Protein AF-A0A1Q7FW29-F1 (afdb_monomer_lite)

Foldseek 3Di:
DDDPFVCLVPPDVVLVVVLQVQLVVQLVVCVVVVPALLSSVCSNCVSCVVVLVVSLVVCCVPPVLLSLLVVLLVVLVVVLQQLVQLVCCCPVVVDDDQSRQGSPNVCSDLVNQLVNLVSNLVSLVVNCVVQVVQVLSVQLNVLSVVSNQQSVQQVVCCVVPVDHLDGGQAAQCHDPVNHDPHRPSRVNSVSSVSNSVSSVVSSVVVSVVSRVVVVVCCVVPVPPPDDD

Structure (mmCIF, N/CA/C/O backbone):
data_AF-A0A1Q7FW29-F1
#
_entry.id   AF-A0A1Q7FW29-F1
#
loop_
_atom_site.group_PDB
_atom_site.id
_atom_site.type_symbol
_atom_site.label_atom_id
_atom_site.label_alt_id
_atom_site.label_comp_id
_atom_site.label_asym_id
_atom_site.label_entity_id
_atom_site.label_seq_id
_atom_site.pdbx_PDB_ins_code
_atom_site.Cartn_x
_atom_site.Cartn_y
_atom_site.Cartn_z
_atom_site.occupancy
_atom_site.B_iso_or_equiv
_atom_site.auth_seq_id
_atom_site.auth_comp_id
_atom_site.auth_asym_id
_atom_site.auth_atom_id
_atom_site.pdbx_PDB_model_num
ATOM 1 N N . MET A 1 1 ? 15.154 -13.132 -33.411 1.00 36.19 1 MET A N 1
ATOM 2 C CA . MET A 1 1 ? 15.955 -12.220 -32.566 1.00 36.19 1 MET A CA 1
ATOM 3 C C . MET A 1 1 ? 15.036 -11.681 -31.485 1.00 36.19 1 MET A C 1
ATOM 5 O O . MET A 1 1 ? 14.034 -11.063 -31.810 1.00 36.19 1 MET A O 1
ATOM 9 N N . SER A 1 2 ? 15.289 -12.056 -30.231 1.00 36.84 2 SER A N 1
ATOM 10 C CA . SER A 1 2 ? 14.433 -11.749 -29.079 1.00 36.84 2 SER A CA 1
ATOM 11 C C . SER A 1 2 ? 14.663 -10.304 -28.642 1.00 36.84 2 SER A C 1
ATOM 13 O O . SER A 1 2 ? 15.733 -9.994 -28.126 1.00 36.84 2 SER A O 1
ATOM 15 N N . SER A 1 3 ? 13.666 -9.441 -28.825 1.00 40.78 3 SER A N 1
ATOM 16 C CA . SER A 1 3 ? 13.634 -8.086 -28.273 1.00 40.78 3 SER A CA 1
ATOM 17 C C . SER A 1 3 ? 13.783 -8.142 -26.751 1.00 40.78 3 SER A C 1
ATOM 19 O O . SER A 1 3 ? 12.922 -8.705 -26.068 1.00 40.78 3 SER A O 1
ATOM 21 N N . ARG A 1 4 ? 14.847 -7.568 -26.194 1.00 43.41 4 ARG A N 1
ATOM 22 C CA . ARG A 1 4 ? 14.850 -7.210 -24.775 1.00 43.41 4 ARG A CA 1
ATOM 23 C C . ARG A 1 4 ? 14.360 -5.776 -24.694 1.00 43.41 4 ARG A C 1
ATOM 25 O O . ARG A 1 4 ? 15.134 -4.846 -24.840 1.00 43.41 4 ARG A O 1
ATOM 32 N N . LEU A 1 5 ? 13.046 -5.670 -24.507 1.00 46.44 5 LEU A N 1
ATOM 33 C CA . LEU A 1 5 ? 12.296 -4.476 -24.108 1.00 46.44 5 LEU A CA 1
ATOM 34 C C . LEU A 1 5 ? 12.921 -3.920 -22.801 1.00 46.44 5 LEU A C 1
ATOM 36 O O . LEU A 1 5 ? 13.948 -4.424 -22.338 1.00 46.44 5 LEU A O 1
ATOM 40 N N . VAL A 1 6 ? 12.246 -3.028 -22.078 1.00 46.66 6 VAL A N 1
ATOM 41 C CA . VAL A 1 6 ? 12.316 -3.095 -20.609 1.00 46.66 6 VAL A CA 1
ATOM 42 C C . VAL A 1 6 ? 11.791 -4.484 -20.247 1.00 46.66 6 VAL A C 1
ATOM 44 O O . VAL A 1 6 ? 10.606 -4.701 -20.014 1.00 46.66 6 VAL A O 1
ATOM 47 N N . ALA A 1 7 ? 12.660 -5.480 -20.359 1.00 44.34 7 ALA A N 1
ATOM 48 C CA . ALA A 1 7 ? 12.353 -6.862 -20.148 1.00 44.34 7 ALA A CA 1
ATOM 49 C C . ALA A 1 7 ? 12.411 -6.987 -18.647 1.00 44.34 7 ALA A C 1
ATOM 51 O O . ALA A 1 7 ? 13.381 -7.526 -18.126 1.00 44.34 7 ALA A O 1
ATOM 52 N N . ILE A 1 8 ? 11.377 -6.481 -17.954 1.00 48.72 8 ILE A N 1
ATOM 53 C CA . ILE A 1 8 ? 10.946 -7.139 -16.725 1.00 48.72 8 ILE A CA 1
ATOM 54 C C . ILE A 1 8 ? 11.005 -8.600 -17.113 1.00 48.72 8 ILE A C 1
ATOM 56 O O . ILE A 1 8 ? 10.340 -9.007 -18.072 1.00 48.72 8 ILE A O 1
ATOM 60 N N . ARG A 1 9 ? 11.967 -9.318 -16.538 1.00 54.19 9 ARG A N 1
ATOM 61 C CA . ARG A 1 9 ? 12.207 -10.702 -16.891 1.00 54.19 9 ARG A CA 1
ATOM 62 C C . ARG A 1 9 ? 11.006 -11.420 -16.314 1.00 54.19 9 ARG A C 1
ATOM 64 O O . ARG A 1 9 ? 11.092 -11.913 -15.197 1.00 54.19 9 ARG A O 1
ATOM 71 N N . SER A 1 10 ? 9.885 -11.372 -17.034 1.00 60.62 10 SER A N 1
ATOM 72 C CA . SER A 1 10 ? 8.655 -11.985 -16.598 1.00 60.62 10 SER A CA 1
ATOM 73 C C . SER A 1 10 ? 9.035 -13.423 -16.364 1.00 60.62 10 SER A C 1
ATOM 75 O O . SER A 1 10 ? 9.674 -14.068 -17.212 1.00 60.62 10 SER A O 1
ATOM 77 N N . ALA A 1 11 ? 8.775 -13.891 -15.148 1.00 71.94 11 ALA A N 1
ATOM 78 C CA . ALA A 1 11 ? 8.954 -15.297 -14.889 1.00 71.94 11 ALA A CA 1
ATOM 79 C C . ALA A 1 11 ? 8.261 -16.069 -16.004 1.00 71.94 11 ALA A C 1
ATOM 81 O O . ALA A 1 11 ? 7.162 -15.708 -16.437 1.00 71.94 11 ALA A O 1
ATOM 82 N N . ALA A 1 12 ? 8.961 -17.085 -16.513 1.00 83.75 12 ALA A N 1
ATOM 83 C CA . ALA A 1 12 ? 8.439 -17.890 -17.599 1.00 83.75 12 ALA A CA 1
ATOM 84 C C . ALA A 1 12 ? 7.003 -18.310 -17.228 1.00 83.75 12 ALA A C 1
ATOM 86 O O . ALA A 1 12 ? 6.781 -18.653 -16.062 1.00 83.75 12 ALA A O 1
ATOM 87 N N . PRO A 1 13 ? 6.022 -18.267 -18.145 1.00 85.38 13 PRO A N 1
ATOM 88 C CA . PRO A 1 13 ? 4.621 -18.519 -17.798 1.00 85.38 13 PRO A CA 1
ATOM 89 C C . PRO A 1 13 ? 4.409 -19.828 -17.025 1.00 85.38 13 PRO A C 1
ATOM 91 O O . PRO A 1 13 ? 3.538 -19.918 -16.167 1.00 85.38 13 PRO A O 1
ATOM 94 N N . GLN A 1 14 ? 5.262 -20.823 -17.277 1.00 90.00 14 GLN A N 1
ATOM 95 C CA . GLN A 1 14 ? 5.310 -22.085 -16.546 1.00 90.00 14 GLN A CA 1
ATOM 96 C C . GLN A 1 14 ? 5.675 -21.897 -15.066 1.00 90.00 14 GLN A C 1
ATOM 98 O O . GLN A 1 14 ? 5.056 -22.519 -14.214 1.00 90.00 14 GLN A O 1
ATOM 103 N N . VAL A 1 15 ? 6.646 -21.036 -14.747 1.00 90.75 15 VAL A N 1
ATOM 104 C CA . VAL A 1 15 ? 7.022 -20.696 -13.364 1.00 90.75 15 VAL A CA 1
ATOM 105 C C . VAL A 1 15 ? 5.853 -20.020 -12.658 1.00 90.75 15 VAL A C 1
ATOM 107 O O . VAL A 1 15 ? 5.494 -20.442 -11.566 1.00 90.75 15 VAL A O 1
ATOM 110 N N . VAL A 1 16 ? 5.205 -19.041 -13.298 1.00 90.56 16 VAL A N 1
ATOM 111 C CA . VAL A 1 16 ? 4.010 -18.383 -12.737 1.00 90.56 16 VAL A CA 1
ATOM 112 C C . VAL A 1 16 ? 2.890 -19.400 -12.503 1.00 90.56 16 VAL A C 1
ATOM 114 O O . VAL A 1 16 ? 2.291 -19.419 -11.430 1.00 90.56 16 VAL A O 1
ATOM 117 N N . GLY A 1 17 ? 2.647 -20.287 -13.473 1.00 93.56 17 GLY A N 1
ATOM 118 C CA . GLY A 1 17 ? 1.662 -21.361 -13.355 1.00 93.56 17 GLY A CA 1
ATOM 119 C C . GLY A 1 17 ? 1.962 -22.317 -12.196 1.00 93.56 17 GLY A C 1
ATOM 120 O O . GLY A 1 17 ? 1.077 -22.598 -11.393 1.00 93.56 17 GLY A O 1
ATOM 121 N N . VAL A 1 18 ? 3.211 -22.767 -12.051 1.00 95.81 18 VAL A N 1
ATOM 122 C CA . VAL A 1 18 ? 3.643 -23.627 -10.934 1.00 95.81 18 VAL A CA 1
ATOM 123 C C . VAL A 1 18 ? 3.518 -22.904 -9.592 1.00 95.81 18 VAL A C 1
ATOM 125 O O . VAL A 1 18 ? 3.030 -23.500 -8.631 1.00 95.81 18 VAL A O 1
ATOM 128 N N . THR A 1 19 ? 3.898 -21.628 -9.510 1.00 95.81 19 THR A N 1
ATOM 129 C CA . THR A 1 19 ? 3.731 -20.816 -8.296 1.00 95.81 19 THR A CA 1
ATOM 130 C C . THR A 1 19 ? 2.259 -20.690 -7.910 1.00 95.81 19 THR A C 1
ATOM 132 O O . THR A 1 19 ? 1.919 -20.904 -6.747 1.00 95.81 19 THR A O 1
ATOM 135 N N . ALA A 1 20 ? 1.375 -20.419 -8.873 1.00 96.44 20 ALA A N 1
ATOM 136 C CA . ALA A 1 20 ? -0.062 -20.321 -8.636 1.00 96.44 20 ALA A CA 1
ATOM 137 C C . ALA A 1 20 ? -0.667 -21.659 -8.178 1.00 96.44 20 ALA A C 1
ATOM 139 O O . ALA A 1 20 ? -1.429 -21.687 -7.212 1.00 96.44 20 ALA A O 1
ATOM 140 N N . LEU A 1 21 ? -0.284 -22.777 -8.808 1.00 98.00 21 LEU A N 1
ATOM 141 C CA . LEU A 1 21 ? -0.707 -24.117 -8.382 1.00 98.00 21 LEU A CA 1
ATOM 142 C C . LEU A 1 21 ? -0.211 -24.443 -6.970 1.00 98.00 21 LEU A C 1
ATOM 144 O O . LEU A 1 21 ? -0.970 -24.973 -6.164 1.00 98.00 21 LEU A O 1
ATOM 148 N N . THR A 1 22 ? 1.037 -24.093 -6.656 1.00 98.06 22 THR A N 1
ATOM 149 C CA . THR A 1 22 ? 1.621 -24.305 -5.324 1.00 98.06 22 THR A CA 1
ATOM 150 C C . THR A 1 22 ? 0.895 -23.465 -4.275 1.00 98.06 22 THR A C 1
ATOM 152 O O . THR A 1 22 ? 0.515 -23.995 -3.239 1.00 98.06 22 THR A O 1
ATOM 155 N N . SER A 1 23 ? 0.625 -22.190 -4.564 1.00 97.88 23 SER A N 1
ATOM 156 C CA . SER A 1 23 ? -0.177 -21.292 -3.719 1.00 97.88 23 SER A CA 1
ATOM 157 C C . SER A 1 23 ? -1.580 -21.851 -3.458 1.00 97.88 23 SER A C 1
ATOM 159 O O . SER A 1 23 ? -1.993 -21.958 -2.303 1.00 97.88 23 SER A O 1
ATOM 161 N N . GLY A 1 24 ? -2.277 -22.313 -4.503 1.00 98.19 24 GLY A N 1
ATOM 162 C CA . GLY A 1 24 ? -3.592 -22.944 -4.371 1.00 98.19 24 GLY A CA 1
ATOM 163 C C . GLY A 1 24 ? -3.561 -24.239 -3.555 1.00 98.19 24 GLY A C 1
ATOM 164 O O . GLY A 1 24 ? -4.411 -24.440 -2.689 1.00 98.19 24 GLY A O 1
ATOM 165 N N . ALA A 1 25 ? -2.562 -25.098 -3.777 1.00 98.31 25 ALA A N 1
ATOM 166 C CA . ALA A 1 25 ? -2.390 -26.337 -3.022 1.00 98.31 25 ALA A CA 1
ATOM 167 C C . ALA A 1 25 ? -2.068 -26.070 -1.543 1.00 98.31 25 ALA A C 1
ATOM 169 O O . ALA A 1 25 ? -2.676 -26.681 -0.665 1.00 98.31 25 ALA A O 1
ATOM 170 N N . SER A 1 26 ? -1.163 -25.130 -1.251 1.00 98.31 26 SER A N 1
ATOM 171 C CA . SER A 1 26 ? -0.836 -24.715 0.117 1.00 98.31 26 SER A CA 1
ATOM 172 C C . SER A 1 26 ? -2.056 -24.148 0.840 1.00 98.31 26 SER A C 1
ATOM 174 O O . SER A 1 26 ? -2.312 -24.521 1.984 1.00 98.31 26 SER A O 1
ATOM 176 N N . LEU A 1 27 ? -2.845 -23.306 0.166 1.00 98.00 27 LEU A N 1
ATOM 177 C CA . LEU A 1 27 ? -4.086 -22.773 0.718 1.00 98.00 27 LEU A CA 1
ATOM 178 C C . LEU A 1 27 ? -5.113 -23.884 0.987 1.00 98.00 27 LEU A C 1
ATOM 180 O O . LEU A 1 27 ? -5.700 -23.917 2.067 1.00 98.00 27 LEU A O 1
ATOM 184 N N . ALA A 1 28 ? -5.299 -24.822 0.054 1.00 98.12 28 ALA A N 1
ATOM 185 C CA . ALA A 1 28 ? -6.212 -25.951 0.232 1.00 98.12 28 ALA A CA 1
ATOM 186 C C . ALA A 1 28 ? -5.822 -26.820 1.438 1.00 98.12 28 ALA A C 1
ATOM 188 O O . ALA A 1 28 ? -6.680 -27.160 2.253 1.00 98.12 28 ALA A O 1
ATOM 189 N N . VAL A 1 29 ? -4.530 -27.124 1.599 1.00 98.38 29 VAL A N 1
ATOM 190 C CA . VAL A 1 29 ? -4.020 -27.858 2.769 1.00 98.38 29 VAL A CA 1
ATOM 191 C C . VAL A 1 29 ? -4.293 -27.086 4.060 1.00 98.38 29 VAL A C 1
ATOM 193 O O . VAL A 1 29 ? -4.805 -27.673 5.011 1.00 98.38 29 VAL A O 1
ATOM 196 N N . ALA A 1 30 ? -4.014 -25.781 4.092 1.00 98.19 30 ALA A N 1
ATOM 197 C CA . ALA A 1 30 ? -4.241 -24.953 5.275 1.00 98.19 30 ALA A CA 1
ATOM 198 C C . ALA A 1 30 ? -5.733 -24.888 5.667 1.00 98.19 30 ALA A C 1
ATOM 200 O O . ALA A 1 30 ? -6.060 -24.949 6.852 1.00 98.19 30 ALA A O 1
ATOM 201 N N . ILE A 1 31 ? -6.644 -24.845 4.685 1.00 98.06 31 ILE A N 1
ATOM 202 C CA . ILE A 1 31 ? -8.098 -24.915 4.913 1.00 98.06 31 ILE A CA 1
ATOM 203 C C . ILE A 1 31 ? -8.498 -26.280 5.488 1.00 98.06 31 ILE A C 1
ATOM 205 O O . ILE A 1 31 ? -9.197 -26.328 6.499 1.00 98.06 31 ILE A O 1
ATOM 209 N N . ILE A 1 32 ? -8.041 -27.382 4.879 1.00 98.31 32 ILE A N 1
ATOM 210 C CA . ILE A 1 32 ? -8.342 -28.755 5.332 1.00 98.31 32 ILE A CA 1
ATOM 211 C C . ILE A 1 32 ? -7.829 -28.987 6.758 1.00 98.31 32 ILE A C 1
ATOM 213 O O . ILE A 1 32 ? -8.462 -29.681 7.547 1.00 98.31 32 ILE A O 1
ATOM 217 N N . GLN A 1 33 ? -6.689 -28.389 7.099 1.00 98.12 33 GLN A N 1
ATOM 218 C CA . GLN A 1 33 ? -6.093 -28.469 8.430 1.00 98.12 33 GLN A CA 1
ATOM 219 C C . GLN A 1 33 ? -6.629 -27.418 9.412 1.00 98.12 33 GLN A C 1
ATOM 221 O O . GLN A 1 33 ? -6.116 -27.325 10.526 1.00 98.12 33 GLN A O 1
ATOM 226 N N . HIS A 1 34 ? -7.638 -26.632 9.026 1.00 97.31 34 HIS A N 1
ATOM 227 C CA . HIS A 1 34 ? -8.262 -25.611 9.871 1.00 97.31 34 HIS A CA 1
ATOM 228 C C . HIS A 1 34 ? -7.268 -24.597 10.457 1.00 97.31 34 HIS A C 1
ATOM 230 O O . HIS A 1 34 ? -7.356 -24.217 11.627 1.00 97.31 34 HIS A O 1
ATOM 236 N N . TRP A 1 35 ? -6.307 -24.150 9.649 1.00 97.06 35 TRP A N 1
ATOM 237 C CA . TRP A 1 35 ? -5.389 -23.093 10.061 1.00 97.06 35 TRP A CA 1
ATOM 238 C C . TRP A 1 35 ? -6.149 -21.785 10.351 1.00 97.06 35 TRP A C 1
ATOM 240 O O . TRP A 1 35 ? -7.184 -21.513 9.735 1.00 97.06 35 TRP A O 1
ATOM 250 N N . PRO A 1 36 ? -5.638 -20.939 11.264 1.00 94.06 36 PRO A N 1
ATOM 251 C CA . PRO A 1 36 ? -6.203 -19.612 11.497 1.00 94.06 36 PRO A CA 1
ATOM 252 C C . PRO A 1 36 ? -6.082 -18.724 10.248 1.00 94.06 36 PRO A C 1
ATOM 254 O O . PRO A 1 36 ? -5.237 -18.965 9.385 1.00 94.06 36 PRO A O 1
ATOM 257 N N . LEU A 1 37 ? -6.878 -17.649 10.180 1.00 93.06 37 LEU A N 1
ATOM 258 C CA . LEU A 1 37 ? -6.959 -16.766 9.005 1.00 93.06 37 LEU A CA 1
ATOM 259 C C . LEU A 1 37 ? -5.591 -16.237 8.534 1.00 93.06 37 LEU A C 1
ATOM 261 O O . LEU A 1 37 ? -5.293 -16.292 7.343 1.00 93.06 37 LEU A O 1
ATOM 265 N N . TRP A 1 38 ? -4.729 -15.804 9.457 1.00 93.94 38 TRP A N 1
ATOM 266 C CA . TRP A 1 38 ? -3.376 -15.342 9.122 1.00 93.94 38 TRP A CA 1
ATOM 267 C C . TRP A 1 38 ? -2.518 -16.453 8.497 1.00 93.94 38 TRP A C 1
ATOM 269 O O . TRP A 1 38 ? -1.686 -16.190 7.631 1.00 93.94 38 TRP A O 1
ATOM 279 N N . GLY A 1 39 ? -2.746 -17.708 8.897 1.00 95.94 39 GLY A N 1
ATOM 280 C CA . GLY A 1 39 ? -2.086 -18.883 8.337 1.00 95.94 39 GLY A CA 1
ATOM 281 C C . GLY A 1 39 ? -2.541 -19.170 6.907 1.00 95.94 39 GLY A C 1
ATOM 282 O O . GLY A 1 39 ? -1.713 -19.529 6.072 1.00 95.94 39 GLY A O 1
ATOM 283 N N . LEU A 1 40 ? -3.822 -18.941 6.597 1.00 96.25 40 LEU A N 1
ATOM 284 C CA . LEU A 1 40 ? -4.337 -19.010 5.224 1.00 96.25 40 LEU A CA 1
ATOM 285 C C . LEU A 1 40 ? -3.688 -17.940 4.339 1.00 96.25 40 LEU A C 1
ATOM 287 O O . LEU A 1 40 ? -3.217 -18.250 3.245 1.00 96.25 40 LEU A O 1
ATOM 291 N N . GLY A 1 41 ? -3.602 -16.701 4.837 1.00 95.12 41 GLY A N 1
ATOM 292 C CA . GLY A 1 41 ? -2.901 -15.612 4.155 1.00 95.12 41 GLY A CA 1
ATOM 293 C C . GLY A 1 41 ? -1.435 -15.947 3.882 1.00 95.12 41 GLY A C 1
ATOM 294 O O . GLY A 1 41 ? -0.960 -15.807 2.755 1.00 95.12 41 GLY A O 1
ATOM 295 N N . PHE A 1 42 ? -0.726 -16.462 4.890 1.00 95.69 42 PHE A N 1
ATOM 296 C CA . PHE A 1 42 ? 0.662 -16.893 4.740 1.00 95.69 42 PHE A CA 1
ATOM 297 C C . PHE A 1 42 ? 0.810 -18.018 3.705 1.00 95.69 42 PHE A C 1
ATOM 299 O O . PHE A 1 42 ? 1.657 -17.920 2.818 1.00 95.69 42 PHE A O 1
ATOM 306 N N . ALA A 1 43 ? -0.026 -19.058 3.773 1.00 97.38 43 ALA A N 1
ATOM 307 C CA . ALA A 1 43 ? 0.002 -20.177 2.831 1.00 97.38 43 ALA A CA 1
ATOM 308 C C . ALA A 1 43 ? -0.245 -19.726 1.381 1.00 97.38 43 ALA A C 1
ATOM 310 O O . ALA A 1 43 ? 0.395 -20.239 0.462 1.00 97.38 43 ALA A O 1
ATOM 311 N N . ALA A 1 44 ? -1.124 -18.741 1.180 1.00 96.81 44 ALA A N 1
ATOM 312 C CA . ALA A 1 44 ? -1.389 -18.169 -0.133 1.00 96.81 44 ALA A CA 1
ATOM 313 C C . ALA A 1 44 ? -0.199 -17.350 -0.665 1.00 96.81 44 ALA A C 1
ATOM 315 O O . ALA A 1 44 ? 0.157 -17.486 -1.836 1.00 96.81 44 ALA A O 1
ATOM 316 N N . VAL A 1 45 ? 0.436 -16.525 0.174 1.00 96.31 45 VAL A N 1
ATOM 317 C CA . VAL A 1 45 ? 1.485 -15.578 -0.251 1.00 96.31 45 VAL A CA 1
ATOM 318 C C . VAL A 1 45 ? 2.870 -16.220 -0.344 1.00 96.31 45 VAL A C 1
ATOM 320 O O . VAL A 1 45 ? 3.644 -15.857 -1.229 1.00 96.31 45 VAL A O 1
ATOM 323 N N . MET A 1 46 ? 3.201 -17.182 0.524 1.00 97.12 46 MET A N 1
ATOM 324 C CA . MET A 1 46 ? 4.568 -17.708 0.656 1.00 97.12 46 MET A CA 1
ATOM 325 C C . MET A 1 46 ? 5.179 -18.179 -0.679 1.00 97.12 46 MET A C 1
ATOM 327 O O . MET A 1 46 ? 6.300 -17.757 -0.980 1.00 97.12 46 MET A O 1
ATOM 331 N N . PRO A 1 47 ? 4.470 -18.933 -1.547 1.00 97.25 47 PRO A N 1
ATOM 332 C CA . PRO A 1 47 ? 5.033 -19.375 -2.827 1.00 97.25 47 PRO A CA 1
ATOM 333 C C . PRO A 1 47 ? 5.404 -18.239 -3.794 1.00 97.25 47 PRO A C 1
ATOM 335 O O . PRO A 1 47 ? 6.232 -18.439 -4.684 1.00 97.25 47 PRO A O 1
ATOM 338 N N . TRP A 1 48 ? 4.833 -17.044 -3.624 1.00 96.38 48 TRP A N 1
ATOM 339 C CA . TRP A 1 48 ? 5.128 -15.869 -4.449 1.00 96.38 48 TRP A CA 1
ATOM 340 C C . TRP A 1 48 ? 6.393 -15.124 -4.007 1.00 96.38 48 TRP A C 1
ATOM 342 O O . TRP A 1 48 ? 6.991 -14.415 -4.817 1.00 96.38 48 TRP A O 1
ATOM 352 N N . ILE A 1 49 ? 6.843 -15.303 -2.758 1.00 95.94 49 ILE A N 1
ATOM 353 C CA . ILE A 1 49 ? 7.993 -14.574 -2.198 1.00 95.94 49 ILE A CA 1
ATOM 354 C C . ILE A 1 49 ? 9.278 -14.801 -3.014 1.00 95.94 49 ILE A C 1
ATOM 356 O O . ILE A 1 49 ? 9.912 -13.808 -3.376 1.00 95.94 49 ILE A O 1
ATOM 360 N N . PRO A 1 50 ? 9.683 -16.040 -3.369 1.00 94.38 50 PRO A N 1
ATOM 361 C CA . PRO A 1 50 ? 10.908 -16.250 -4.142 1.00 94.38 50 PRO A CA 1
ATOM 362 C C . PRO A 1 50 ? 10.871 -15.569 -5.511 1.00 94.38 50 PRO A C 1
ATOM 364 O O . PRO A 1 50 ? 11.879 -15.019 -5.954 1.00 94.38 50 PRO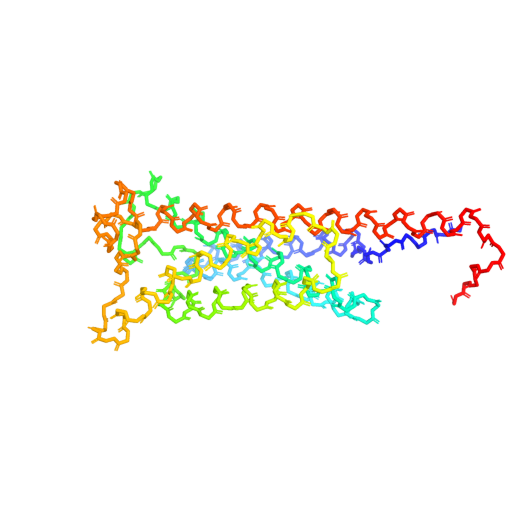 A O 1
ATOM 367 N N . LEU A 1 51 ? 9.704 -15.576 -6.163 1.00 92.19 51 LEU A N 1
ATOM 368 C CA . LEU A 1 51 ? 9.503 -14.923 -7.450 1.00 92.19 51 LEU A CA 1
ATOM 369 C C . LEU A 1 51 ? 9.644 -13.400 -7.318 1.00 92.19 51 LEU A C 1
ATOM 371 O O . LEU A 1 51 ? 10.440 -12.794 -8.034 1.00 92.19 51 LEU A O 1
ATOM 375 N N . PHE A 1 52 ? 8.943 -12.804 -6.354 1.00 93.31 52 PHE A N 1
ATOM 376 C CA . PHE A 1 52 ? 9.026 -11.372 -6.071 1.00 93.31 52 PHE A CA 1
ATOM 377 C C . PHE A 1 52 ? 10.457 -10.923 -5.732 1.00 93.31 52 PHE A C 1
ATOM 379 O O . PHE A 1 52 ? 10.929 -9.903 -6.241 1.00 93.31 52 PHE A O 1
ATOM 386 N N . VAL A 1 53 ? 11.183 -11.699 -4.919 1.00 94.69 53 VAL A N 1
ATOM 387 C CA . VAL A 1 53 ? 12.583 -11.417 -4.562 1.00 94.69 53 VAL A CA 1
ATOM 388 C C . VAL A 1 53 ? 13.493 -11.516 -5.783 1.00 94.69 53 VAL A C 1
ATOM 390 O O . VAL A 1 53 ? 14.327 -10.634 -5.988 1.00 94.69 53 VAL A O 1
ATOM 393 N N . ALA A 1 54 ? 13.344 -12.556 -6.607 1.00 92.06 54 ALA A N 1
ATOM 394 C CA . ALA A 1 54 ? 14.159 -12.732 -7.805 1.00 92.06 54 ALA A CA 1
ATOM 395 C C . ALA A 1 54 ? 13.945 -11.595 -8.818 1.00 92.06 54 ALA A C 1
ATOM 397 O O . ALA A 1 54 ? 14.925 -11.051 -9.338 1.00 92.06 54 ALA A O 1
ATOM 398 N N . GLU A 1 55 ? 12.692 -11.197 -9.058 1.00 90.69 55 GLU A N 1
ATOM 399 C CA . GLU A 1 55 ? 12.375 -10.051 -9.918 1.00 90.69 55 GLU A CA 1
ATOM 400 C C . GLU A 1 55 ? 12.929 -8.748 -9.346 1.00 90.69 55 GLU A C 1
ATOM 402 O O . GLU A 1 55 ? 13.621 -8.014 -10.052 1.00 90.69 55 GLU A O 1
ATOM 407 N N . THR A 1 56 ? 12.709 -8.490 -8.056 1.00 92.19 56 THR A N 1
ATOM 408 C CA . THR A 1 56 ? 13.212 -7.284 -7.388 1.00 92.19 56 THR A C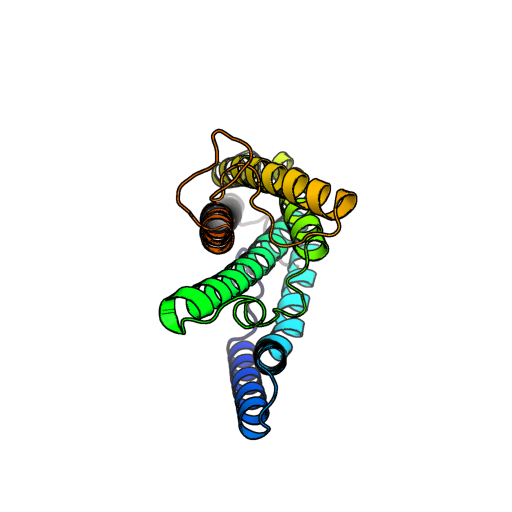A 1
ATOM 409 C C . THR A 1 56 ? 14.736 -7.214 -7.437 1.00 92.19 56 THR A C 1
ATOM 411 O O . THR A 1 56 ? 15.293 -6.164 -7.747 1.00 92.19 56 THR A O 1
ATOM 414 N N . ALA A 1 57 ? 15.436 -8.322 -7.183 1.00 94.19 57 ALA A N 1
ATOM 415 C CA . ALA A 1 57 ? 16.895 -8.379 -7.233 1.00 94.19 57 ALA A CA 1
ATOM 416 C C . ALA A 1 57 ? 17.423 -8.117 -8.649 1.00 94.19 57 ALA A C 1
ATOM 418 O O . ALA A 1 57 ? 18.417 -7.406 -8.826 1.00 94.19 57 ALA A O 1
ATOM 419 N N . TRP A 1 58 ? 16.750 -8.659 -9.666 1.00 90.00 58 TRP A N 1
ATOM 420 C CA . TRP A 1 58 ? 17.076 -8.371 -11.057 1.00 90.00 58 TRP A CA 1
ATOM 421 C C . TRP A 1 58 ? 16.828 -6.893 -11.390 1.00 90.00 58 TRP A C 1
ATOM 423 O O . TRP A 1 58 ? 17.738 -6.233 -11.901 1.00 90.00 58 TRP A O 1
ATOM 433 N N . MET A 1 59 ? 15.662 -6.344 -11.035 1.00 89.88 59 MET A N 1
ATOM 434 C CA . MET A 1 59 ? 15.338 -4.928 -11.237 1.00 89.88 59 MET A CA 1
ATOM 435 C C . MET A 1 59 ? 16.316 -4.026 -10.494 1.00 89.88 59 MET A C 1
ATOM 437 O O . MET A 1 59 ? 16.720 -3.007 -11.030 1.00 89.88 59 MET A O 1
ATOM 441 N N . TYR A 1 60 ? 16.749 -4.388 -9.289 1.00 92.88 60 TYR A N 1
ATOM 442 C CA . TYR A 1 60 ? 17.690 -3.591 -8.509 1.00 92.88 60 TYR A CA 1
ATOM 443 C C . TYR A 1 60 ? 19.047 -3.469 -9.208 1.00 92.88 60 TYR A C 1
ATOM 445 O O . TYR A 1 60 ? 19.622 -2.380 -9.259 1.00 92.88 60 TYR A O 1
ATOM 453 N N . ARG A 1 61 ? 19.537 -4.572 -9.791 1.00 91.88 61 ARG A N 1
ATOM 454 C CA . ARG A 1 61 ? 20.826 -4.613 -10.500 1.00 91.88 61 ARG A CA 1
ATOM 455 C C . ARG A 1 61 ? 20.853 -3.763 -11.772 1.00 91.88 61 ARG A C 1
ATOM 457 O O . ARG A 1 61 ? 21.926 -3.304 -12.140 1.00 91.88 61 ARG A O 1
ATOM 464 N N . HIS A 1 62 ? 19.708 -3.551 -12.420 1.00 86.06 62 HIS A N 1
ATOM 465 C CA . HIS A 1 62 ? 19.633 -2.854 -13.713 1.00 86.06 62 HIS A CA 1
ATOM 466 C C . HIS A 1 62 ? 18.943 -1.480 -13.619 1.00 86.06 62 HIS A C 1
ATOM 468 O O . HIS A 1 62 ? 19.318 -0.539 -14.308 1.00 86.06 62 HIS A O 1
ATOM 474 N N . TYR A 1 63 ? 17.967 -1.341 -12.723 1.00 90.06 63 TYR A N 1
ATOM 475 C CA . TYR A 1 63 ? 17.054 -0.204 -12.587 1.00 90.06 63 TYR A CA 1
ATOM 476 C C . TYR A 1 63 ? 16.751 0.100 -11.107 1.00 90.06 63 TYR A C 1
ATOM 478 O O . TYR A 1 63 ? 15.595 0.134 -10.687 1.00 90.06 63 TYR A O 1
ATOM 486 N N . ARG A 1 64 ? 17.788 0.341 -10.293 1.00 92.75 64 ARG A N 1
ATOM 487 C CA . ARG A 1 64 ? 17.707 0.505 -8.823 1.00 92.75 64 ARG A CA 1
ATOM 488 C C . ARG A 1 64 ? 16.479 1.265 -8.294 1.00 92.75 64 ARG A C 1
ATOM 490 O O . ARG A 1 64 ? 15.793 0.776 -7.404 1.00 92.75 64 ARG A O 1
ATOM 497 N N . TYR A 1 65 ? 16.198 2.457 -8.821 1.00 95.25 65 TYR A N 1
ATOM 498 C CA . TYR A 1 65 ? 15.069 3.279 -8.356 1.00 95.25 65 TYR A CA 1
ATOM 499 C C . TYR A 1 65 ? 13.710 2.750 -8.823 1.00 95.25 65 TYR A C 1
ATOM 501 O O . TYR A 1 65 ? 12.722 2.894 -8.115 1.00 95.25 65 TYR A O 1
ATOM 509 N N . LEU A 1 66 ? 13.655 2.101 -9.984 1.00 94.19 66 LEU A N 1
ATOM 510 C CA . LEU A 1 66 ? 12.446 1.428 -10.444 1.00 94.19 66 LEU A CA 1
ATOM 511 C C . LEU A 1 66 ? 12.155 0.187 -9.590 1.00 94.19 66 LEU A C 1
ATOM 513 O O . LEU A 1 66 ? 10.997 -0.097 -9.321 1.00 94.19 66 LEU A O 1
ATOM 517 N N . ALA A 1 67 ? 13.192 -0.508 -9.108 1.00 95.25 67 ALA A N 1
ATOM 518 C CA . ALA A 1 67 ? 13.039 -1.595 -8.142 1.00 95.25 67 ALA A CA 1
ATOM 519 C C . ALA A 1 67 ? 12.444 -1.096 -6.818 1.00 95.25 67 ALA A C 1
ATOM 521 O O . ALA A 1 67 ? 11.518 -1.711 -6.304 1.00 95.25 67 ALA A O 1
ATOM 522 N N . LEU A 1 68 ? 12.916 0.048 -6.302 1.00 98.25 68 LEU A N 1
ATOM 523 C CA . LEU A 1 68 ? 12.315 0.686 -5.124 1.00 98.25 68 LEU A CA 1
ATOM 524 C C . LEU A 1 68 ? 10.839 1.033 -5.367 1.00 98.25 68 LEU A C 1
ATOM 526 O O . LEU A 1 68 ? 10.001 0.729 -4.524 1.00 98.25 68 LEU A O 1
ATOM 530 N N . PHE A 1 69 ? 10.513 1.619 -6.522 1.00 98.19 69 PHE A N 1
ATOM 531 C CA . PHE A 1 69 ? 9.132 1.956 -6.875 1.00 98.19 69 PHE A CA 1
ATOM 532 C C . PHE A 1 69 ? 8.253 0.696 -6.982 1.00 98.19 69 PHE A C 1
ATOM 534 O O . PHE A 1 69 ? 7.149 0.662 -6.446 1.00 98.19 69 PHE A O 1
ATOM 541 N N . TYR A 1 70 ? 8.761 -0.370 -7.599 1.00 96.94 70 TYR A N 1
ATOM 542 C CA . TYR A 1 70 ? 8.075 -1.659 -7.679 1.00 96.94 70 TYR A CA 1
ATOM 543 C C . TYR A 1 70 ? 7.798 -2.255 -6.297 1.00 96.94 70 TYR A C 1
ATOM 545 O O . TYR A 1 70 ? 6.654 -2.588 -5.997 1.00 96.94 70 TYR A O 1
ATOM 553 N N . VAL A 1 71 ? 8.814 -2.325 -5.430 1.00 98.38 71 VAL A N 1
ATOM 554 C CA . VAL A 1 71 ? 8.661 -2.829 -4.056 1.00 98.38 71 VAL A CA 1
ATOM 555 C C . VAL A 1 71 ? 7.638 -1.999 -3.291 1.00 98.38 71 VAL A C 1
ATOM 557 O O . VAL A 1 71 ? 6.746 -2.569 -2.667 1.00 98.38 71 VAL A O 1
ATOM 560 N N . LEU A 1 72 ? 7.731 -0.671 -3.368 1.00 98.62 72 LEU A N 1
ATOM 561 C CA . LEU A 1 72 ? 6.788 0.237 -2.724 1.00 98.62 72 LEU A CA 1
ATOM 562 C C . LEU A 1 72 ? 5.351 -0.016 -3.207 1.00 98.62 72 LEU A C 1
ATOM 564 O O . LEU A 1 72 ? 4.465 -0.209 -2.385 1.00 98.62 72 LEU A O 1
ATOM 568 N N . ALA A 1 73 ? 5.122 -0.089 -4.520 1.00 98.50 73 ALA A N 1
ATOM 569 C CA . ALA A 1 73 ? 3.791 -0.322 -5.080 1.00 98.50 73 ALA A CA 1
ATOM 570 C C . ALA A 1 73 ? 3.216 -1.695 -4.695 1.00 98.50 73 ALA A C 1
ATOM 572 O O . ALA A 1 73 ? 2.053 -1.780 -4.300 1.00 98.50 73 ALA A O 1
ATOM 573 N N . VAL A 1 74 ? 4.016 -2.765 -4.776 1.00 97.81 74 VAL A N 1
ATOM 574 C CA . VAL A 1 74 ? 3.577 -4.127 -4.421 1.00 97.81 74 VAL A CA 1
ATOM 575 C C . VAL A 1 74 ? 3.258 -4.225 -2.933 1.00 97.81 74 VAL A C 1
ATOM 577 O O . VAL A 1 74 ? 2.194 -4.719 -2.564 1.00 97.81 74 VAL A O 1
ATOM 580 N N . THR A 1 75 ? 4.155 -3.733 -2.076 1.00 97.56 75 THR A N 1
ATOM 581 C CA . THR A 1 75 ? 3.951 -3.772 -0.623 1.00 97.56 75 THR A CA 1
ATOM 582 C C . THR A 1 75 ? 2.748 -2.928 -0.217 1.00 97.56 75 THR A C 1
ATOM 584 O O . THR A 1 75 ? 1.877 -3.444 0.482 1.00 97.56 75 THR A O 1
ATOM 587 N N . GLN A 1 76 ? 2.629 -1.694 -0.719 1.00 98.38 76 GLN A N 1
ATOM 588 C CA . GLN A 1 76 ? 1.505 -0.806 -0.404 1.00 98.38 76 GLN A CA 1
ATOM 589 C C . GLN A 1 76 ? 0.161 -1.364 -0.893 1.00 98.38 76 GLN A C 1
ATOM 591 O O . GLN A 1 76 ? -0.835 -1.302 -0.177 1.00 98.38 76 GLN A O 1
ATOM 596 N N . THR A 1 77 ? 0.142 -2.033 -2.049 1.00 98.31 77 THR A N 1
ATOM 597 C CA . THR A 1 77 ? -1.048 -2.767 -2.514 1.00 98.31 77 THR A CA 1
ATOM 598 C C . THR A 1 77 ? -1.410 -3.922 -1.573 1.00 98.31 77 THR A C 1
ATOM 600 O O . THR A 1 77 ? -2.586 -4.141 -1.287 1.00 98.31 77 THR A O 1
ATOM 603 N N . GLY A 1 78 ? -0.417 -4.648 -1.051 1.00 96.31 78 GLY A N 1
ATOM 604 C CA . GLY A 1 78 ? -0.634 -5.674 -0.028 1.00 96.31 78 GLY A CA 1
ATOM 605 C C . GLY A 1 78 ? -1.248 -5.108 1.257 1.00 96.31 78 GLY A C 1
ATOM 606 O O . GLY A 1 78 ? -2.189 -5.692 1.793 1.00 96.31 78 GLY A O 1
ATOM 607 N N . HIS A 1 79 ? -0.776 -3.946 1.713 1.00 96.81 79 HIS A N 1
ATOM 608 C CA . HIS A 1 79 ? -1.339 -3.250 2.873 1.00 96.81 79 HIS A CA 1
ATOM 609 C C . HIS A 1 79 ? -2.778 -2.774 2.630 1.00 96.81 79 HIS A C 1
ATOM 611 O O . HIS A 1 79 ? -3.649 -2.991 3.472 1.00 96.81 79 HIS A O 1
ATOM 617 N N . LEU A 1 80 ? -3.077 -2.238 1.442 1.00 97.44 80 LEU A N 1
ATOM 618 C CA . LEU A 1 80 ? -4.453 -1.935 1.047 1.00 97.44 80 LEU A CA 1
ATOM 619 C C . LEU A 1 80 ? -5.346 -3.185 1.101 1.00 97.44 80 LEU A C 1
ATOM 621 O O . LEU A 1 80 ? -6.465 -3.101 1.602 1.00 97.44 80 LEU A O 1
ATOM 625 N N . PHE A 1 81 ? -4.876 -4.346 0.631 1.00 96.69 81 PHE A N 1
ATOM 626 C CA . PHE A 1 81 ? -5.660 -5.585 0.704 1.00 96.69 81 PHE A CA 1
ATOM 627 C C . PHE A 1 81 ? -5.938 -6.045 2.137 1.00 96.69 81 PHE A C 1
ATOM 629 O O . PHE A 1 81 ? -7.021 -6.574 2.397 1.00 96.69 81 PHE A O 1
ATOM 636 N N . GLU A 1 82 ? -5.024 -5.798 3.073 1.00 96.25 82 GLU A N 1
ATOM 637 C CA . GLU A 1 82 ? -5.278 -6.041 4.495 1.00 96.25 82 GLU A CA 1
ATOM 638 C C . GLU A 1 82 ? -6.439 -5.171 5.006 1.00 96.25 82 GLU A C 1
ATOM 640 O O . GLU A 1 82 ? -7.352 -5.673 5.670 1.00 96.25 82 GLU A O 1
ATOM 645 N N . HIS A 1 83 ? -6.489 -3.896 4.607 1.00 96.25 83 HIS A N 1
ATOM 646 C CA . HIS A 1 83 ? -7.613 -3.019 4.941 1.00 96.25 83 HIS A CA 1
ATOM 647 C C . HIS A 1 83 ? -8.900 -3.371 4.196 1.00 96.25 83 HIS A C 1
ATOM 649 O O . HIS A 1 83 ? -9.971 -3.263 4.787 1.00 96.25 83 HIS A O 1
ATOM 655 N N . VAL A 1 84 ? -8.828 -3.858 2.952 1.00 97.75 84 VAL A N 1
ATOM 656 C CA . VAL A 1 84 ? -9.993 -4.423 2.245 1.00 97.75 84 VAL A CA 1
ATOM 657 C C . VAL A 1 84 ? -10.570 -5.595 3.037 1.00 97.75 84 VAL A C 1
ATOM 659 O O . VAL A 1 84 ? -11.785 -5.668 3.237 1.00 97.75 84 VAL A O 1
ATOM 662 N N . ALA A 1 85 ? -9.717 -6.498 3.529 1.00 96.88 85 ALA A N 1
ATOM 663 C CA . ALA A 1 85 ? -10.155 -7.600 4.375 1.00 96.88 85 ALA A CA 1
ATOM 664 C C . ALA A 1 85 ? -10.790 -7.088 5.675 1.00 96.88 85 ALA A C 1
ATOM 666 O O . ALA A 1 85 ? -11.859 -7.566 6.053 1.00 96.88 85 ALA A O 1
ATOM 667 N N . GLN A 1 86 ? -10.196 -6.076 6.313 1.00 96.56 86 GLN A N 1
ATOM 668 C CA . GLN A 1 86 ? -10.748 -5.452 7.515 1.00 96.56 86 GLN A CA 1
ATOM 669 C C . GLN A 1 86 ? -12.136 -4.836 7.276 1.00 96.56 86 GLN A C 1
ATOM 671 O O . GLN A 1 86 ? -13.077 -5.154 8.002 1.00 96.56 86 GLN A O 1
ATOM 676 N N . VAL A 1 87 ? -12.315 -4.000 6.250 1.00 97.06 87 VAL A N 1
ATOM 677 C CA . VAL A 1 87 ? -13.630 -3.387 5.975 1.00 97.06 87 VAL A CA 1
ATOM 678 C C . VAL A 1 87 ? -14.659 -4.425 5.523 1.00 97.06 87 VAL A C 1
ATOM 680 O O . VAL A 1 87 ? -15.836 -4.302 5.853 1.00 97.06 87 VAL A O 1
ATOM 683 N N . THR A 1 88 ? -14.231 -5.500 4.855 1.00 97.81 88 THR A N 1
ATOM 684 C CA . THR A 1 88 ? -15.106 -6.639 4.530 1.00 97.81 88 THR A CA 1
ATOM 685 C C . THR A 1 88 ? -15.573 -7.350 5.803 1.00 97.81 88 THR A C 1
ATOM 687 O O . THR A 1 88 ? -16.762 -7.625 5.958 1.00 97.81 88 THR A O 1
ATOM 690 N N . GLN A 1 89 ? -14.669 -7.597 6.756 1.00 97.31 89 GLN A N 1
ATOM 691 C CA . GLN A 1 89 ? -15.016 -8.159 8.065 1.00 97.31 89 GLN A CA 1
ATOM 692 C C . GLN A 1 89 ? -16.052 -7.299 8.799 1.00 97.31 89 GLN A C 1
ATOM 694 O O . GLN A 1 89 ? -17.008 -7.847 9.343 1.00 97.31 89 GLN A O 1
ATOM 699 N N . ILE A 1 90 ? -15.906 -5.973 8.767 1.00 97.06 90 ILE A N 1
ATOM 700 C CA . ILE A 1 90 ? -16.820 -5.036 9.437 1.00 97.06 90 ILE A CA 1
ATOM 701 C C . ILE A 1 90 ? -18.183 -4.976 8.740 1.00 97.06 90 ILE A C 1
ATOM 703 O O . ILE A 1 90 ? -19.219 -5.138 9.384 1.00 97.06 90 ILE A O 1
ATOM 707 N N . HIS A 1 91 ? -18.205 -4.735 7.428 1.00 97.56 91 HIS A N 1
ATOM 708 C CA . HIS A 1 91 ? -19.440 -4.368 6.724 1.00 97.56 91 HIS A CA 1
ATOM 709 C C . HIS A 1 91 ? -20.185 -5.554 6.115 1.00 97.56 91 HIS A C 1
ATOM 711 O O . HIS A 1 91 ? -21.405 -5.492 5.993 1.00 97.56 91 HIS A O 1
ATOM 717 N N . VAL A 1 92 ? -19.480 -6.631 5.754 1.00 98.00 92 VAL A N 1
ATOM 718 C CA . VAL A 1 92 ? -20.086 -7.833 5.151 1.00 98.00 92 VAL A CA 1
ATOM 719 C C . VAL A 1 92 ? -20.318 -8.916 6.197 1.00 98.00 92 VAL A C 1
ATOM 721 O O . VAL A 1 92 ? -21.378 -9.533 6.222 1.00 98.00 92 VAL A O 1
ATOM 724 N N . PHE A 1 93 ? -19.336 -9.146 7.072 1.00 97.19 93 PHE A N 1
ATOM 725 C CA . PHE A 1 93 ? -19.424 -10.186 8.102 1.00 97.19 93 PHE A CA 1
ATOM 726 C C . PHE A 1 93 ? -19.869 -9.664 9.473 1.00 97.19 93 PHE A C 1
ATOM 728 O O . PHE A 1 93 ? -20.011 -10.459 10.400 1.00 97.19 93 PHE A O 1
ATOM 735 N N . HIS A 1 94 ? -20.113 -8.355 9.606 1.00 96.69 94 HIS A N 1
ATOM 736 C CA . HIS A 1 94 ? -20.579 -7.713 10.842 1.00 96.69 94 HIS A CA 1
ATOM 737 C C . HIS A 1 94 ? -19.694 -8.005 12.066 1.00 96.69 94 HIS A C 1
ATOM 739 O O . HIS A 1 94 ? -20.169 -8.049 13.203 1.00 96.69 94 HIS A O 1
ATOM 745 N N . LEU A 1 95 ? -18.396 -8.212 11.837 1.00 95.62 95 LEU A N 1
ATOM 746 C CA . LEU A 1 95 ? -17.408 -8.422 12.887 1.00 95.62 95 LEU A CA 1
ATOM 747 C C . LEU A 1 95 ? -16.990 -7.079 13.494 1.00 95.62 95 LEU A C 1
ATOM 749 O O . LEU A 1 95 ? -17.027 -6.035 12.847 1.00 95.62 95 LEU A O 1
ATOM 753 N N . ALA A 1 96 ? -16.549 -7.110 14.750 1.00 91.06 96 ALA A N 1
ATOM 754 C CA . ALA A 1 96 ? -16.108 -5.921 15.469 1.00 91.06 96 ALA A CA 1
ATOM 755 C C . ALA A 1 96 ? -14.878 -6.207 16.339 1.00 91.06 96 ALA A C 1
ATOM 757 O O . ALA A 1 96 ? -14.574 -7.353 16.680 1.00 91.06 96 ALA A O 1
ATOM 758 N N . GLY A 1 97 ? -14.181 -5.136 16.728 1.00 86.56 97 GLY A N 1
ATOM 759 C CA . GLY A 1 97 ? -13.048 -5.202 17.647 1.00 86.56 97 GLY A CA 1
ATOM 760 C C . GLY A 1 97 ? -11.955 -6.153 17.157 1.00 86.56 97 GLY A C 1
ATOM 761 O O . GLY A 1 97 ? -11.474 -6.036 16.034 1.00 86.56 97 GLY A O 1
ATOM 762 N N . ALA A 1 98 ? -11.562 -7.107 18.002 1.00 85.69 98 ALA A N 1
ATOM 763 C CA . ALA A 1 98 ? -10.475 -8.038 17.701 1.00 85.69 98 ALA A CA 1
ATOM 764 C C . ALA A 1 98 ? -10.764 -9.008 16.543 1.00 85.69 98 ALA A C 1
ATOM 766 O O . ALA A 1 98 ? -9.825 -9.556 15.970 1.00 85.69 98 ALA A O 1
ATOM 767 N N . SER A 1 99 ? -12.034 -9.200 16.182 1.00 88.62 99 SER A N 1
ATOM 768 C CA . SER A 1 99 ? -12.440 -10.069 15.074 1.00 88.62 99 SER A CA 1
ATOM 769 C C . SER A 1 99 ? -12.441 -9.363 13.713 1.00 88.62 99 SER A C 1
ATOM 771 O O . SER A 1 99 ? -12.655 -10.022 12.702 1.00 88.62 99 SER A O 1
ATOM 773 N N . ALA A 1 100 ? -12.210 -8.046 13.674 1.00 92.75 100 ALA A N 1
ATOM 774 C CA . ALA A 1 100 ? -12.245 -7.221 12.467 1.00 92.75 100 ALA A CA 1
ATOM 775 C C . ALA A 1 100 ? -10.919 -6.464 12.270 1.00 92.75 100 ALA A C 1
ATOM 777 O O . ALA A 1 100 ? -10.857 -5.236 12.362 1.00 92.75 100 ALA A O 1
ATOM 778 N N . ARG A 1 101 ? -9.835 -7.218 12.068 1.00 91.69 101 ARG A N 1
ATOM 779 C CA . ARG A 1 101 ? -8.450 -6.714 12.023 1.00 91.69 101 ARG A CA 1
ATOM 780 C C . ARG A 1 101 ? -7.692 -7.063 10.737 1.00 91.69 101 ARG A C 1
ATOM 782 O O . ARG A 1 101 ? -6.484 -6.901 10.698 1.00 91.69 101 ARG A O 1
ATOM 789 N N . GLY A 1 102 ? -8.382 -7.556 9.709 1.00 94.19 102 GLY A N 1
ATOM 790 C CA . GLY A 1 102 ? -7.769 -8.038 8.468 1.00 94.19 102 GLY A CA 1
ATOM 791 C C . GLY A 1 102 ? -7.324 -9.507 8.534 1.00 94.19 102 GLY A C 1
ATOM 792 O O . GLY A 1 102 ? -7.756 -10.259 9.417 1.00 94.19 102 GLY A O 1
ATOM 793 N N . ILE A 1 103 ? -6.532 -9.951 7.553 1.00 94.00 103 ILE A N 1
ATOM 794 C CA . ILE A 1 103 ? -6.036 -11.332 7.424 1.00 94.00 103 ILE A CA 1
ATOM 795 C C . ILE A 1 103 ? -4.895 -11.573 8.414 1.00 94.00 103 ILE A C 1
ATOM 797 O O . ILE A 1 103 ? -4.890 -12.576 9.131 1.00 94.00 103 ILE A O 1
ATOM 801 N N . PHE A 1 104 ? -3.954 -10.638 8.480 1.00 92.12 104 PHE A N 1
ATOM 802 C CA . PHE A 1 104 ? -2.804 -10.633 9.377 1.00 92.12 104 PHE A CA 1
ATOM 803 C C . PHE A 1 104 ? -3.055 -9.764 10.613 1.00 92.12 104 PHE A C 1
ATOM 805 O O . PHE A 1 104 ? -2.127 -9.156 11.134 1.00 92.12 104 PHE A O 1
ATOM 812 N N . GLY A 1 105 ? -4.285 -9.745 11.136 1.00 81.12 105 GLY A N 1
ATOM 813 C CA . GLY A 1 105 ? -4.705 -8.859 12.230 1.00 81.12 105 GLY A CA 1
ATOM 814 C C . GLY A 1 105 ? -3.971 -9.002 13.571 1.00 81.12 105 GLY A C 1
ATOM 815 O O . GLY A 1 105 ? -4.226 -8.238 14.499 1.00 81.12 105 GLY A O 1
ATOM 816 N N . THR A 1 106 ? -3.033 -9.945 13.699 1.00 79.44 106 THR A N 1
ATOM 817 C CA . THR A 1 106 ? -2.024 -9.947 14.774 1.00 79.44 106 THR A CA 1
ATOM 818 C C . THR A 1 106 ? -1.012 -8.805 14.637 1.00 79.44 106 THR A C 1
ATOM 820 O O . THR A 1 106 ? -0.387 -8.423 15.624 1.00 79.44 106 THR A O 1
ATOM 823 N N . LEU A 1 107 ? -0.865 -8.254 13.432 1.00 82.62 107 LEU A N 1
ATOM 824 C CA . LEU A 1 107 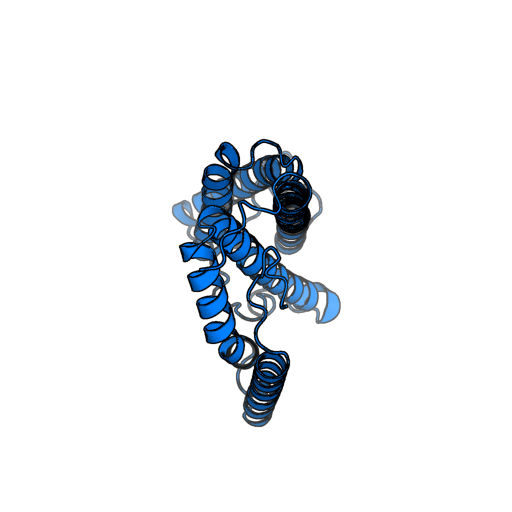? -0.029 -7.106 13.089 1.00 82.62 107 LEU A CA 1
ATOM 825 C C . LEU A 1 107 ? -0.806 -5.779 13.119 1.00 82.62 107 LEU A C 1
ATOM 827 O O . LEU A 1 107 ? -0.208 -4.737 12.871 1.00 82.62 107 LEU A O 1
ATOM 831 N N . ASP A 1 108 ? -2.102 -5.787 13.452 1.00 80.62 108 ASP A N 1
ATO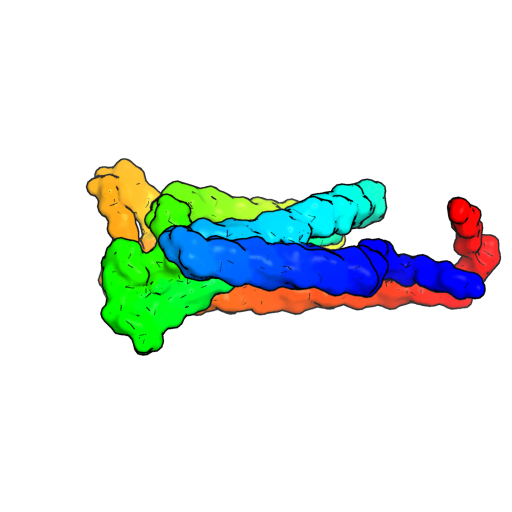M 832 C CA . ASP A 1 108 ? -2.925 -4.580 13.632 1.00 80.62 108 ASP A CA 1
ATOM 833 C C . ASP A 1 108 ? -2.551 -3.865 14.946 1.00 80.62 108 ASP A C 1
ATOM 835 O O . ASP A 1 108 ? -3.254 -3.910 15.957 1.00 80.62 108 ASP A O 1
ATOM 839 N N . LEU A 1 109 ? -1.354 -3.279 14.946 1.00 89.00 109 LEU A N 1
ATOM 840 C CA . LEU A 1 109 ? -0.735 -2.563 16.056 1.00 89.00 109 LEU A CA 1
ATOM 841 C C . LEU A 1 109 ? -0.343 -1.163 15.588 1.00 89.00 109 LEU A C 1
ATOM 843 O O . LEU A 1 109 ? 0.085 -0.980 14.447 1.00 89.00 109 LEU A O 1
ATOM 847 N N . GLU A 1 110 ? -0.414 -0.170 16.475 1.00 92.38 110 GLU A N 1
ATOM 848 C CA . GLU A 1 110 ? -0.077 1.221 16.118 1.00 92.38 110 GLU A CA 1
ATOM 849 C C . GLU A 1 110 ? 1.359 1.366 15.603 1.00 92.38 110 GLU A C 1
ATOM 851 O O . GLU A 1 110 ? 1.608 2.140 14.685 1.00 92.38 110 GLU A O 1
ATOM 856 N N . TRP A 1 111 ? 2.294 0.568 16.129 1.00 94.62 111 TRP A N 1
ATOM 857 C CA . TRP A 1 111 ? 3.671 0.510 15.633 1.00 94.62 111 TRP A CA 1
ATOM 858 C C . TRP A 1 111 ? 3.766 0.094 14.168 1.00 94.62 111 TRP A C 1
ATOM 860 O O . TRP A 1 111 ? 4.543 0.683 13.424 1.00 94.62 111 TRP A O 1
ATOM 870 N N . VAL A 1 112 ? 2.992 -0.914 13.758 1.00 94.69 112 VAL A N 1
ATOM 871 C CA . VAL A 1 112 ? 3.014 -1.408 12.377 1.00 94.69 112 VAL A CA 1
ATOM 872 C C . VAL A 1 112 ? 2.495 -0.324 11.446 1.00 94.69 112 VAL A C 1
ATOM 874 O O . VAL A 1 112 ? 3.164 -0.011 10.469 1.00 94.69 112 VAL A O 1
ATOM 877 N N . HIS A 1 113 ? 1.376 0.312 11.796 1.00 94.75 113 HIS A N 1
ATOM 878 C CA . HIS A 1 113 ? 0.827 1.416 11.013 1.00 94.75 113 HIS A CA 1
ATOM 879 C C . HIS A 1 113 ? 1.813 2.580 10.911 1.00 94.75 113 HIS A C 1
ATOM 881 O O . HIS A 1 113 ? 2.078 3.051 9.811 1.00 94.75 113 HIS A O 1
ATOM 887 N N . PHE A 1 114 ? 2.397 3.016 12.028 1.00 96.38 114 PHE A N 1
ATOM 888 C CA . PHE A 1 114 ? 3.355 4.119 12.026 1.00 96.38 114 PHE A CA 1
ATOM 889 C C . PHE A 1 114 ? 4.577 3.816 11.146 1.00 96.38 114 PHE A C 1
ATOM 891 O O . PHE A 1 114 ? 4.863 4.560 10.214 1.00 96.38 114 PHE A O 1
ATOM 898 N N . ILE A 1 115 ? 5.244 2.677 11.368 1.00 97.31 115 ILE A N 1
ATOM 899 C CA . ILE A 1 115 ? 6.422 2.277 10.579 1.00 97.31 115 ILE A CA 1
ATOM 900 C C . ILE A 1 115 ? 6.077 2.167 9.092 1.00 97.31 115 ILE A C 1
ATOM 902 O O . ILE A 1 115 ? 6.882 2.552 8.243 1.00 97.31 115 ILE A O 1
ATOM 906 N N . TRP A 1 116 ? 4.894 1.642 8.773 1.00 97.50 116 TRP A N 1
ATOM 907 C CA . TRP A 1 116 ? 4.457 1.459 7.399 1.00 97.50 116 TRP A CA 1
ATOM 908 C C . TRP A 1 116 ? 4.241 2.789 6.667 1.00 97.50 116 TRP A C 1
ATOM 910 O O . TRP A 1 116 ? 4.769 2.973 5.571 1.00 97.50 116 TRP A O 1
ATOM 920 N N . ASN A 1 117 ? 3.539 3.740 7.286 1.00 97.62 117 ASN A N 1
ATOM 921 C CA . ASN A 1 117 ? 3.296 5.055 6.685 1.00 97.62 117 ASN A CA 1
ATOM 922 C C . ASN A 1 117 ? 4.598 5.866 6.560 1.00 97.62 117 ASN A C 1
ATOM 924 O O . ASN A 1 117 ? 4.873 6.430 5.495 1.00 97.62 117 ASN A O 1
ATOM 928 N N . SER A 1 118 ? 5.482 5.802 7.563 1.00 98.44 118 SER A N 1
ATOM 929 C CA . SER A 1 118 ? 6.815 6.401 7.461 1.00 98.44 118 SER A CA 1
ATOM 930 C C . SER A 1 118 ? 7.651 5.768 6.337 1.00 98.44 118 SER A C 1
ATOM 932 O O . SER A 1 118 ? 8.378 6.478 5.638 1.00 98.44 118 SER A O 1
ATOM 934 N N . TRP A 1 119 ? 7.556 4.446 6.131 1.00 98.44 119 TRP A N 1
ATOM 935 C CA . TRP A 1 119 ? 8.213 3.749 5.017 1.00 98.44 119 TRP A CA 1
ATOM 936 C C . TRP A 1 119 ? 7.717 4.255 3.662 1.00 98.44 119 TRP A C 1
ATOM 938 O O . TRP A 1 119 ? 8.543 4.587 2.805 1.00 98.44 119 TRP A O 1
ATOM 948 N N . VAL A 1 120 ? 6.397 4.353 3.476 1.00 98.62 120 VAL A N 1
ATOM 949 C CA . VAL A 1 120 ? 5.803 4.848 2.228 1.00 98.62 120 VAL A CA 1
ATOM 950 C C . VAL A 1 120 ? 6.288 6.264 1.934 1.00 98.62 120 VAL A C 1
ATOM 952 O O . VAL A 1 120 ? 6.844 6.508 0.858 1.00 98.62 120 VAL A O 1
ATOM 955 N N . LEU A 1 121 ? 6.168 7.175 2.904 1.00 98.75 121 LEU A N 1
ATOM 956 C CA . LEU A 1 121 ? 6.600 8.561 2.741 1.00 98.75 121 LEU A CA 1
ATOM 957 C C . LEU A 1 121 ? 8.097 8.653 2.411 1.00 98.75 121 LEU A C 1
ATOM 959 O O . LEU A 1 121 ? 8.486 9.348 1.468 1.00 98.75 121 LEU A O 1
ATOM 963 N N . LEU A 1 122 ? 8.946 7.928 3.145 1.00 98.81 122 LEU A N 1
ATOM 964 C CA . LEU A 1 122 ? 10.387 7.916 2.901 1.00 98.81 122 LEU A CA 1
ATOM 965 C C . LEU A 1 122 ? 10.713 7.410 1.491 1.00 98.81 122 LEU A C 1
ATOM 967 O O . LEU A 1 122 ? 11.510 8.027 0.781 1.00 98.81 122 LEU A O 1
ATOM 971 N N . ALA A 1 123 ? 10.099 6.310 1.061 1.00 98.69 123 ALA A N 1
ATOM 972 C CA . ALA A 1 123 ? 10.331 5.752 -0.263 1.00 98.69 123 ALA A CA 1
ATOM 973 C C . ALA A 1 123 ? 9.888 6.724 -1.371 1.00 98.69 123 ALA A C 1
ATOM 975 O O . ALA A 1 123 ? 10.643 6.939 -2.322 1.00 98.69 123 ALA A O 1
ATOM 976 N N . VAL A 1 124 ? 8.731 7.381 -1.228 1.00 98.69 124 VAL A N 1
ATOM 977 C CA . VAL A 1 124 ? 8.272 8.419 -2.171 1.00 98.69 124 VAL A CA 1
ATOM 978 C C . VAL A 1 124 ? 9.262 9.586 -2.235 1.00 98.69 124 VAL A C 1
ATOM 980 O O . VAL A 1 124 ? 9.652 9.995 -3.332 1.00 98.69 124 VAL A O 1
ATOM 983 N N . LEU A 1 125 ? 9.740 10.079 -1.087 1.00 98.62 125 LEU A N 1
ATOM 984 C CA . LEU A 1 125 ? 10.745 11.147 -1.022 1.00 98.62 125 LEU A CA 1
ATOM 985 C C . LEU A 1 125 ? 12.063 10.758 -1.708 1.00 98.62 125 LEU A C 1
ATOM 987 O O . LEU A 1 125 ? 12.684 11.596 -2.360 1.00 98.62 125 LEU A O 1
ATOM 991 N N . LEU A 1 126 ? 12.482 9.493 -1.616 1.00 98.62 126 LEU A N 1
ATOM 992 C CA . LEU A 1 126 ? 13.677 8.986 -2.302 1.00 98.62 126 LEU A CA 1
ATOM 993 C C . LEU A 1 126 ? 13.480 8.828 -3.819 1.00 98.62 126 LEU A C 1
ATOM 995 O O . LEU A 1 126 ? 14.437 8.967 -4.586 1.00 98.62 126 LEU A O 1
ATOM 999 N N . LEU A 1 127 ? 12.258 8.535 -4.268 1.00 98.44 127 LEU A N 1
ATOM 1000 C CA . LEU A 1 127 ? 11.915 8.375 -5.685 1.00 98.44 127 LEU A CA 1
ATOM 1001 C C . LEU A 1 127 ? 11.765 9.721 -6.407 1.00 98.44 127 LEU A C 1
ATOM 1003 O O . LEU A 1 127 ? 12.118 9.840 -7.586 1.00 98.44 127 LEU A O 1
ATOM 1007 N N . LEU A 1 128 ? 11.272 10.742 -5.707 1.00 97.62 128 LEU A N 1
ATOM 1008 C CA . LEU A 1 128 ? 10.880 12.024 -6.290 1.00 97.62 128 LEU A CA 1
ATOM 1009 C C . LEU A 1 128 ? 12.005 12.751 -7.055 1.00 97.62 128 LEU A C 1
ATOM 1011 O O . LEU A 1 128 ? 11.762 13.161 -8.194 1.00 97.62 128 LEU A O 1
ATOM 1015 N N . PRO A 1 129 ? 13.255 12.857 -6.549 1.00 97.56 129 PRO A N 1
ATOM 1016 C CA . PRO A 1 129 ? 14.339 13.501 -7.294 1.00 97.56 129 PRO A CA 1
ATOM 1017 C C . PRO A 1 129 ? 14.653 12.792 -8.618 1.00 97.56 129 PRO A C 1
ATOM 1019 O O . PRO A 1 129 ? 15.088 13.429 -9.585 1.00 97.56 129 PRO A O 1
ATOM 1022 N N . ARG A 1 130 ? 14.420 11.472 -8.681 1.00 96.56 130 ARG A N 1
ATOM 1023 C CA . ARG A 1 130 ? 14.713 10.648 -9.859 1.00 96.56 130 ARG A CA 1
ATOM 1024 C C . ARG A 1 130 ? 13.586 10.658 -10.889 1.00 96.56 130 ARG A C 1
ATOM 1026 O O . ARG A 1 130 ? 13.882 10.569 -12.084 1.00 96.56 130 ARG A O 1
ATOM 1033 N N . PHE A 1 131 ? 12.339 10.780 -10.440 1.00 96.81 131 PHE A N 1
ATOM 1034 C CA . PHE A 1 131 ? 11.132 10.687 -11.268 1.00 96.81 131 PHE A CA 1
ATOM 1035 C C . PHE A 1 131 ? 10.258 11.948 -11.182 1.00 96.81 131 PHE A C 1
ATOM 1037 O O . PHE A 1 131 ? 9.037 11.878 -11.249 1.00 96.81 131 PHE A O 1
ATOM 1044 N N . ARG A 1 132 ? 10.885 13.128 -11.087 1.00 96.81 132 ARG A N 1
ATOM 1045 C CA . ARG A 1 132 ? 10.222 14.437 -10.901 1.00 96.81 132 ARG A CA 1
ATOM 1046 C C . ARG A 1 132 ? 9.148 14.800 -11.932 1.00 96.81 132 ARG A C 1
ATOM 1048 O O . ARG A 1 132 ? 8.301 15.640 -11.659 1.00 96.81 132 ARG A O 1
ATOM 1055 N N . ILE A 1 133 ? 9.224 14.208 -13.122 1.00 96.56 133 ILE A N 1
ATOM 1056 C CA . ILE A 1 133 ? 8.280 14.424 -14.226 1.00 96.56 133 ILE A CA 1
ATOM 1057 C C . ILE A 1 133 ? 6.998 13.598 -14.081 1.00 96.56 133 ILE A C 1
ATOM 1059 O O . ILE A 1 133 ? 6.072 13.793 -14.857 1.00 96.56 133 ILE A O 1
ATOM 1063 N N . ASN A 1 134 ? 6.957 12.658 -13.134 1.00 97.81 134 ASN A N 1
ATOM 1064 C CA . ASN A 1 134 ? 5.820 11.786 -12.900 1.00 97.81 134 ASN A CA 1
ATOM 1065 C C . ASN A 1 134 ? 4.783 12.518 -12.028 1.00 97.81 134 ASN A C 1
ATOM 1067 O O . ASN A 1 134 ? 5.010 12.667 -10.824 1.00 97.81 134 ASN A O 1
ATOM 1071 N N . PRO A 1 135 ? 3.649 12.981 -12.588 1.00 98.00 135 PRO A N 1
ATOM 1072 C CA . PRO A 1 135 ? 2.666 13.751 -11.824 1.00 98.00 135 PRO A 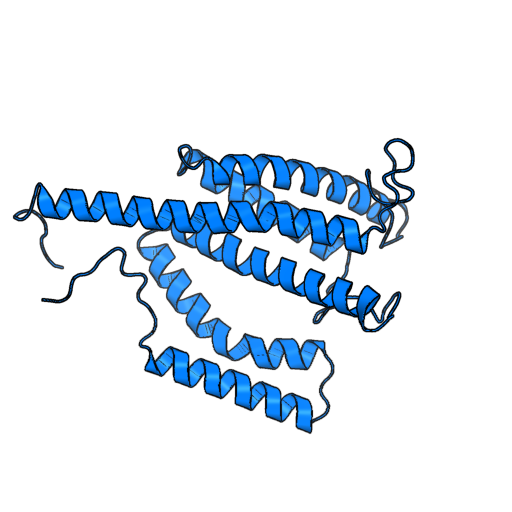CA 1
ATOM 1073 C C . PRO A 1 135 ? 1.991 12.911 -10.733 1.00 98.00 135 PRO A C 1
ATOM 1075 O O . PRO A 1 135 ? 1.606 13.432 -9.689 1.00 98.00 135 PRO A O 1
ATOM 1078 N N . TRP A 1 136 ? 1.891 11.598 -10.935 1.00 98.56 136 TRP A N 1
ATOM 1079 C CA . TRP A 1 136 ? 1.270 10.684 -9.982 1.00 98.56 136 TRP A CA 1
ATOM 1080 C C . TRP A 1 136 ? 2.127 10.470 -8.738 1.00 98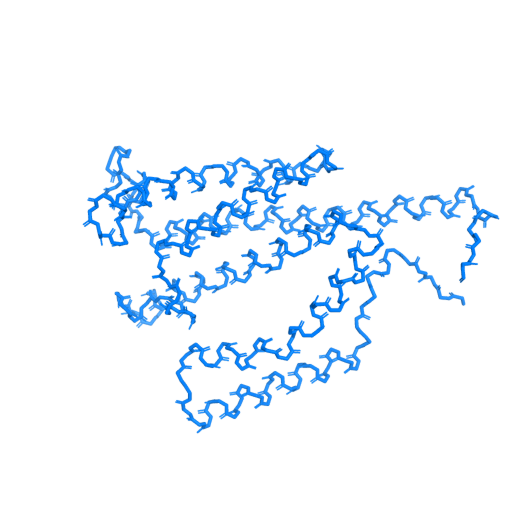.56 136 TRP A C 1
ATOM 1082 O O . TRP A 1 136 ? 1.590 10.308 -7.645 1.00 98.56 136 TRP A O 1
ATOM 1092 N N . LEU A 1 137 ? 3.454 10.545 -8.874 1.00 98.19 137 LEU A N 1
ATOM 1093 C CA . LEU A 1 137 ? 4.357 10.485 -7.726 1.00 98.19 137 LEU A CA 1
ATOM 1094 C C . LEU A 1 137 ? 4.228 11.738 -6.841 1.00 98.19 137 LEU A C 1
ATOM 1096 O O . LEU A 1 137 ? 4.284 11.627 -5.621 1.00 98.19 137 LEU A O 1
ATOM 1100 N N . TRP A 1 138 ? 3.974 12.910 -7.435 1.00 98.62 138 TRP A N 1
ATOM 1101 C CA . TRP A 1 138 ? 3.648 14.130 -6.684 1.00 98.62 138 TRP A CA 1
ATOM 1102 C C . TRP A 1 138 ? 2.296 14.040 -5.974 1.00 98.62 138 TRP A C 1
ATOM 1104 O O . TRP A 1 138 ? 2.192 14.435 -4.814 1.00 98.62 138 TRP A O 1
ATOM 1114 N N . ALA A 1 139 ? 1.272 13.498 -6.643 1.00 98.56 139 ALA A N 1
ATOM 1115 C CA . ALA A 1 139 ? -0.022 13.244 -6.011 1.00 98.56 139 ALA A CA 1
ATOM 1116 C C . ALA A 1 139 ? 0.125 12.284 -4.818 1.00 98.56 139 ALA A C 1
ATOM 1118 O O . ALA A 1 139 ? -0.371 12.570 -3.731 1.00 98.56 139 ALA A O 1
ATOM 1119 N N . THR A 1 140 ? 0.881 11.198 -5.008 1.00 98.69 140 THR A N 1
ATOM 1120 C CA . THR A 1 140 ? 1.196 10.229 -3.949 1.00 98.69 140 THR A CA 1
ATOM 1121 C C . THR A 1 140 ? 1.913 10.902 -2.783 1.00 98.69 140 THR A C 1
ATOM 1123 O O . THR A 1 140 ? 1.511 10.696 -1.649 1.00 98.69 140 THR A O 1
ATOM 1126 N N . LEU A 1 141 ? 2.906 11.766 -3.040 1.00 98.75 141 LEU A N 1
ATOM 1127 C CA . LEU A 1 141 ? 3.610 12.504 -1.986 1.00 98.75 141 LEU A CA 1
ATOM 1128 C C . LEU A 1 141 ? 2.655 13.331 -1.120 1.00 98.75 141 LEU A C 1
ATOM 1130 O O . LEU A 1 141 ? 2.740 13.280 0.104 1.00 98.75 141 LEU A O 1
ATOM 1134 N N . GLY A 1 142 ? 1.759 14.103 -1.743 1.00 98.69 142 GLY A N 1
ATOM 1135 C CA . GLY A 1 142 ? 0.803 14.929 -1.003 1.00 98.69 142 GLY A CA 1
ATOM 1136 C C . GLY A 1 142 ? -0.106 14.092 -0.102 1.00 98.69 142 GLY A C 1
ATOM 1137 O O . GLY A 1 142 ? -0.320 14.440 1.059 1.00 98.69 142 GLY A O 1
ATOM 1138 N N . LEU A 1 143 ? -0.585 12.962 -0.624 1.00 98.69 143 LEU A N 1
ATOM 1139 C CA . LEU A 1 143 ? -1.436 12.030 0.111 1.00 98.69 143 LEU A CA 1
ATOM 1140 C C . LEU A 1 143 ? -0.677 11.331 1.241 1.00 98.69 143 LEU A C 1
ATOM 1142 O O . LEU A 1 143 ? -1.173 11.326 2.363 1.00 98.69 143 LEU A O 1
ATOM 1146 N N . SER A 1 144 ? 0.545 10.854 0.992 1.00 98.44 144 SER A N 1
ATOM 1147 C CA . SER A 1 144 ? 1.356 10.179 2.009 1.00 98.44 144 SER A CA 1
ATOM 1148 C C . SER A 1 144 ? 1.817 11.109 3.119 1.00 98.44 144 SER A C 1
ATOM 1150 O O . SER A 1 144 ? 1.903 10.701 4.271 1.00 98.44 144 SER A O 1
ATOM 1152 N N . VAL A 1 145 ? 2.078 12.384 2.812 1.00 98.69 145 VAL A N 1
ATOM 1153 C CA . VAL A 1 145 ? 2.362 13.387 3.850 1.00 98.69 145 VAL A CA 1
ATOM 1154 C C . VAL A 1 145 ? 1.138 13.590 4.740 1.00 98.69 145 VAL A C 1
ATOM 1156 O O . VAL A 1 145 ? 1.268 13.603 5.961 1.00 98.69 145 VAL A O 1
ATOM 1159 N N . TRP A 1 146 ? -0.049 13.742 4.146 1.00 98.50 146 TRP A N 1
ATOM 1160 C CA . TRP A 1 146 ? -1.281 13.900 4.917 1.00 98.50 146 TRP A CA 1
ATOM 1161 C C . TRP A 1 146 ? -1.569 12.672 5.786 1.00 98.50 146 TRP A C 1
ATOM 1163 O O . TRP A 1 146 ? -1.864 12.796 6.976 1.00 98.50 146 TRP A O 1
ATOM 1173 N N . HIS A 1 147 ? -1.445 11.486 5.200 1.00 98.12 147 HIS A N 1
ATOM 1174 C CA . HIS A 1 147 ? -1.706 10.228 5.882 1.00 98.12 147 HIS A CA 1
ATOM 1175 C C . HIS A 1 147 ? -0.698 9.987 7.021 1.00 98.12 147 HIS A C 1
ATOM 1177 O O . HIS A 1 147 ? -1.106 9.647 8.133 1.00 98.12 147 HIS A O 1
ATOM 1183 N N . GLU A 1 148 ? 0.586 10.295 6.818 1.00 98.19 148 GLU A N 1
ATOM 1184 C CA . GLU A 1 148 ? 1.601 10.246 7.880 1.00 98.19 148 GLU A CA 1
ATOM 1185 C C . GLU A 1 148 ? 1.298 11.223 9.026 1.00 98.19 148 GLU A C 1
ATOM 1187 O O . GLU A 1 148 ? 1.459 10.865 10.190 1.00 98.19 148 GLU A O 1
ATOM 1192 N N . ILE A 1 149 ? 0.811 12.438 8.744 1.00 98.31 149 ILE A N 1
ATOM 1193 C CA . ILE A 1 149 ? 0.410 13.393 9.795 1.00 98.31 149 ILE A CA 1
ATOM 1194 C C . ILE A 1 149 ? -0.701 12.808 10.678 1.00 98.31 149 ILE A C 1
ATOM 1196 O O . ILE A 1 149 ? -0.634 12.909 11.906 1.00 98.31 149 ILE A O 1
ATOM 1200 N N . GLU A 1 150 ? -1.706 12.168 10.077 1.00 97.12 150 GLU A N 1
ATOM 1201 C CA . GLU A 1 150 ? -2.758 11.474 10.824 1.00 97.12 150 GLU A CA 1
ATOM 1202 C C . GLU A 1 150 ? -2.156 10.371 11.719 1.00 97.12 150 GLU A C 1
ATOM 1204 O O . GLU A 1 150 ? -2.502 10.270 12.902 1.00 97.12 150 GLU A O 1
ATOM 1209 N N . HIS A 1 151 ? -1.210 9.585 11.191 1.00 96.88 151 HIS A N 1
ATOM 1210 C CA . HIS A 1 151 ? -0.539 8.525 11.948 1.00 96.88 151 HIS A CA 1
ATOM 1211 C C . HIS A 1 151 ? 0.378 9.042 13.049 1.00 96.88 151 HIS A C 1
ATOM 1213 O O . HIS A 1 151 ? 0.396 8.444 14.122 1.00 96.88 151 HIS A O 1
ATOM 1219 N N . LEU A 1 152 ? 1.066 10.165 12.853 1.00 97.31 152 LEU A N 1
ATOM 1220 C CA . LEU A 1 152 ? 1.857 10.817 13.896 1.00 97.31 152 LEU A CA 1
ATOM 1221 C C . LEU A 1 152 ? 0.984 11.180 15.102 1.00 97.31 152 LEU A C 1
ATOM 1223 O O . LEU A 1 152 ? 1.387 10.959 16.243 1.00 97.31 152 LEU A O 1
ATOM 1227 N N . VAL A 1 153 ? -0.232 11.681 14.864 1.00 96.81 153 VAL A N 1
ATOM 1228 C CA . VAL A 1 153 ? -1.184 12.026 15.931 1.00 96.81 153 VAL A CA 1
ATOM 1229 C C . VAL A 1 153 ? -1.677 10.780 16.658 1.00 96.81 153 VAL A C 1
ATOM 1231 O O . VAL A 1 153 ? -1.611 10.720 17.887 1.00 96.81 153 VAL A O 1
ATOM 1234 N N . VAL A 1 154 ? -2.147 9.772 15.920 1.00 96.00 154 VAL A N 1
ATOM 1235 C CA . VAL A 1 154 ? -2.634 8.518 16.519 1.00 96.00 154 VAL A CA 1
ATOM 1236 C C . VAL A 1 154 ? -1.518 7.833 17.313 1.00 96.00 154 VAL A C 1
ATOM 1238 O O . VAL A 1 154 ? -1.729 7.403 18.448 1.00 96.00 154 VAL A O 1
ATOM 1241 N N . PHE A 1 155 ? -0.310 7.793 16.757 1.00 97.12 155 PHE A N 1
ATOM 1242 C CA . PHE A 1 155 ? 0.848 7.187 17.395 1.00 97.12 155 PHE A CA 1
ATOM 1243 C C . PHE A 1 155 ? 1.295 7.961 18.641 1.00 97.12 155 PHE A C 1
ATOM 1245 O O . PHE A 1 155 ? 1.600 7.355 19.668 1.00 97.12 155 PHE A O 1
ATOM 1252 N N . PHE A 1 156 ? 1.250 9.295 18.610 1.00 96.88 156 PHE A N 1
ATOM 1253 C CA . PHE A 1 156 ? 1.498 10.124 19.789 1.00 96.88 156 PHE A CA 1
ATOM 1254 C C . PHE A 1 156 ? 0.501 9.832 20.922 1.00 96.88 156 PHE A C 1
ATOM 1256 O O . PHE A 1 156 ? 0.902 9.666 22.079 1.00 96.88 156 PHE A O 1
ATOM 1263 N N . VAL A 1 157 ? -0.794 9.712 20.609 1.00 96.12 157 VAL A N 1
ATOM 1264 C CA . VAL A 1 157 ? -1.819 9.331 21.598 1.00 96.12 157 VAL A CA 1
ATOM 1265 C C . VAL A 1 157 ? -1.540 7.935 22.156 1.00 96.12 157 VAL A C 1
ATOM 1267 O O . VAL A 1 157 ? -1.628 7.729 23.369 1.00 96.12 157 VAL A O 1
ATOM 1270 N N . TYR A 1 158 ? -1.146 6.987 21.308 1.00 96.56 158 TYR A N 1
ATOM 1271 C CA . TYR A 1 158 ? -0.768 5.646 21.743 1.00 96.56 158 TYR A CA 1
ATOM 1272 C C . TYR A 1 158 ? 0.431 5.658 22.701 1.00 96.56 158 TYR A C 1
ATOM 1274 O O . TYR A 1 158 ? 0.348 5.063 23.776 1.00 96.56 158 TYR A O 1
ATOM 1282 N N . LEU A 1 159 ? 1.507 6.383 22.381 1.00 97.44 159 LEU A N 1
ATOM 1283 C CA . LEU A 1 159 ? 2.693 6.471 23.242 1.00 97.44 159 LEU A CA 1
ATOM 1284 C C . LEU A 1 159 ? 2.408 7.141 24.593 1.00 97.44 159 LEU A C 1
ATOM 1286 O O . LEU A 1 159 ? 3.017 6.783 25.598 1.00 97.44 159 LEU A O 1
ATOM 1290 N N . THR A 1 160 ? 1.493 8.110 24.627 1.00 97.25 160 THR A N 1
ATOM 1291 C CA . THR A 1 160 ? 1.190 8.884 25.843 1.00 97.25 160 THR A CA 1
ATOM 1292 C C . THR A 1 160 ? 0.104 8.257 26.714 1.00 97.25 160 THR A C 1
ATOM 1294 O O . THR A 1 160 ? 0.089 8.488 27.922 1.00 97.25 160 THR A O 1
ATOM 1297 N N . THR A 1 161 ? -0.802 7.463 26.136 1.00 96.19 161 THR A N 1
ATOM 1298 C CA . THR A 1 161 ? -1.970 6.917 26.857 1.00 96.19 161 THR A CA 1
ATOM 1299 C C . THR A 1 161 ? -2.036 5.393 26.889 1.00 96.19 161 THR A C 1
ATOM 1301 O O . THR A 1 161 ? -2.845 4.837 27.633 1.00 96.19 161 THR A O 1
ATOM 1304 N N . GLY A 1 162 ? -1.248 4.706 26.061 1.00 93.94 162 GLY A N 1
ATOM 1305 C CA . GLY A 1 162 ? -1.335 3.261 25.840 1.00 93.94 162 GLY A CA 1
ATOM 1306 C C . GLY A 1 162 ? -2.583 2.808 25.071 1.00 93.94 162 GLY A C 1
ATOM 1307 O O . GLY A 1 162 ? -2.773 1.608 24.874 1.00 93.94 162 GLY A O 1
ATOM 1308 N N . LYS A 1 163 ? -3.454 3.730 24.637 1.00 91.12 163 LYS A N 1
ATOM 1309 C CA . LYS A 1 163 ? -4.692 3.401 23.920 1.00 91.12 163 LYS A CA 1
ATOM 1310 C C . LYS A 1 163 ? -4.431 3.293 22.420 1.00 91.12 163 LYS A C 1
ATOM 1312 O O . LYS A 1 163 ? -3.940 4.232 21.807 1.00 91.12 163 LYS A O 1
ATOM 1317 N N . SER A 1 164 ? -4.800 2.155 21.840 1.00 89.81 164 SER A N 1
ATOM 1318 C CA . SER A 1 164 ? -4.799 1.917 20.391 1.00 89.81 164 SER A CA 1
ATOM 1319 C C . SER A 1 164 ? -6.209 2.087 19.814 1.00 89.81 164 SER A C 1
ATOM 1321 O O . SER A 1 164 ? -7.203 2.021 20.543 1.00 89.81 164 SER A O 1
ATOM 1323 N N . GLY A 1 165 ? -6.298 2.330 18.507 1.00 87.69 165 GLY A N 1
ATOM 1324 C CA . GLY A 1 165 ? -7.548 2.487 17.773 1.00 87.69 165 GLY A CA 1
ATOM 1325 C C . GLY A 1 165 ? -8.209 3.847 17.983 1.00 87.69 165 GLY A C 1
ATOM 1326 O O . GLY A 1 165 ? -9.401 3.990 17.715 1.00 87.69 165 GLY A O 1
ATOM 1327 N N . THR A 1 166 ? -7.469 4.845 18.476 1.00 92.31 166 THR A N 1
ATOM 1328 C CA . THR A 1 166 ? -8.013 6.180 18.746 1.00 92.31 166 THR A CA 1
ATOM 1329 C C . THR A 1 166 ? -8.303 6.938 17.452 1.00 92.31 166 THR A C 1
ATOM 1331 O O . THR A 1 166 ? -7.544 6.805 16.486 1.00 92.31 166 THR A O 1
ATOM 1334 N N . PRO A 1 167 ? -9.373 7.752 17.409 1.00 88.25 167 PRO A N 1
ATOM 1335 C CA . PRO A 1 167 ? -9.635 8.609 16.261 1.00 88.25 167 PRO A CA 1
ATOM 1336 C C . PRO A 1 167 ? -8.504 9.637 16.135 1.00 88.25 167 PRO A C 1
ATOM 1338 O O . PRO A 1 167 ? -8.112 10.248 17.126 1.00 88.25 167 PRO A O 1
ATOM 1341 N N . GLY A 1 168 ? -7.933 9.756 14.935 1.00 93.50 168 GLY A N 1
ATOM 1342 C CA . GLY A 1 168 ? -6.848 10.688 14.633 1.00 93.50 168 GLY A CA 1
ATOM 1343 C C . GLY A 1 168 ? -7.338 12.132 14.530 1.00 93.50 168 GLY A C 1
ATOM 1344 O O . GLY A 1 168 ? -7.976 12.671 15.434 1.00 93.50 168 GLY A O 1
ATOM 1345 N N . LEU A 1 169 ? -7.051 12.778 13.409 1.00 96.88 169 LEU A N 1
ATOM 1346 C CA . LEU A 1 169 ? -7.509 14.133 13.125 1.00 96.88 169 LEU A CA 1
ATOM 1347 C C . LEU A 1 169 ? -8.928 14.144 12.546 1.00 96.88 169 LEU A C 1
ATOM 1349 O O . LEU A 1 169 ? -9.757 14.916 13.032 1.00 96.88 169 LEU A O 1
ATOM 1353 N N . LEU A 1 170 ? -9.211 13.305 11.541 1.00 97.38 170 LEU A N 1
ATOM 1354 C CA . LEU A 1 170 ? -10.448 13.372 10.747 1.00 97.38 170 LEU A CA 1
ATOM 1355 C C . LEU A 1 170 ? -11.420 12.209 10.950 1.00 97.38 170 LEU A C 1
ATOM 1357 O O . LEU A 1 170 ? -12.566 12.311 10.518 1.00 97.38 170 LEU A O 1
ATOM 1361 N N . ALA A 1 171 ? -11.022 11.115 11.597 1.00 97.00 171 ALA A N 1
ATOM 1362 C CA . ALA A 1 171 ? -11.968 10.048 11.935 1.00 97.00 171 ALA A CA 1
ATOM 1363 C C . ALA A 1 171 ? -13.047 10.550 12.915 1.00 97.00 171 ALA A C 1
ATOM 1365 O O . ALA A 1 171 ? -12.838 11.534 13.617 1.00 97.00 171 ALA A O 1
ATOM 1366 N N . ARG A 1 172 ? -14.187 9.859 13.017 1.00 97.19 172 ARG A N 1
ATOM 1367 C CA . ARG A 1 172 ? -15.267 10.190 13.964 1.00 97.19 172 ARG A CA 1
ATOM 1368 C C . ARG A 1 172 ? -14.730 10.319 15.393 1.00 97.19 172 ARG A C 1
ATOM 1370 O O . ARG A 1 172 ? -14.248 9.338 15.956 1.00 97.19 172 ARG A O 1
ATOM 1377 N N . GLY A 1 173 ? -14.872 11.505 15.983 1.00 95.94 173 GLY A N 1
ATOM 1378 C CA . GLY A 1 173 ? -14.295 11.853 17.286 1.00 95.94 173 GLY A CA 1
ATOM 1379 C C . GLY A 1 173 ? -12.863 12.398 17.216 1.00 95.94 173 GLY A C 1
ATOM 1380 O O . GLY A 1 173 ? -12.189 12.435 18.241 1.00 95.94 173 GLY A O 1
ATOM 1381 N N . GLY A 1 174 ? -12.390 12.769 16.025 1.00 95.94 174 GLY A N 1
ATOM 1382 C CA . GLY A 1 174 ? -11.041 13.261 15.770 1.00 95.94 174 GLY A CA 1
ATOM 1383 C C . GLY A 1 174 ? -10.819 14.709 16.205 1.00 95.94 174 GLY A C 1
ATOM 1384 O O . GLY A 1 174 ? -11.756 15.447 16.519 1.00 95.94 174 GLY A O 1
ATOM 1385 N N . LEU A 1 175 ? -9.550 15.119 16.234 1.00 95.31 175 LEU A N 1
ATOM 1386 C CA . LEU A 1 175 ? -9.139 16.406 16.809 1.00 95.31 175 LEU A CA 1
ATOM 1387 C C . LEU A 1 175 ? -9.595 17.633 16.003 1.00 95.31 175 LEU A C 1
ATOM 1389 O O . LEU A 1 175 ? -9.746 18.713 16.576 1.00 95.31 175 LEU A O 1
ATOM 1393 N N . ILE A 1 176 ? -9.822 17.501 14.693 1.00 95.12 176 ILE A N 1
ATOM 1394 C CA . ILE A 1 176 ? -10.240 18.627 13.849 1.00 95.12 176 ILE A CA 1
ATOM 1395 C C . ILE A 1 176 ? -11.766 18.676 13.814 1.00 95.12 176 ILE A C 1
ATOM 1397 O O . ILE A 1 176 ? -12.409 17.905 13.107 1.00 95.12 176 ILE A O 1
ATOM 1401 N N . GLY A 1 177 ? -12.355 19.585 14.593 1.00 92.44 177 GLY A N 1
ATOM 1402 C CA . GLY A 1 177 ? -13.804 19.825 14.586 1.00 92.44 177 GLY A CA 1
ATOM 1403 C C . GLY A 1 177 ? -14.658 18.619 15.001 1.00 92.44 177 GLY A C 1
ATOM 1404 O O . GLY A 1 177 ? -15.825 18.558 14.629 1.00 92.44 177 GLY A O 1
ATOM 1405 N N . GLY A 1 178 ? -14.091 17.650 15.732 1.00 92.25 178 GLY A N 1
ATOM 1406 C CA . GLY A 1 178 ? -14.753 16.383 16.071 1.00 92.25 178 GLY A CA 1
ATOM 1407 C C . GLY A 1 178 ? -14.669 15.310 14.975 1.00 92.25 178 GLY A C 1
ATOM 1408 O O . GLY A 1 178 ? -15.191 14.207 15.160 1.00 92.25 178 GLY A O 1
ATOM 1409 N N . GLY A 1 179 ? -13.999 15.610 13.860 1.00 94.88 179 GLY A N 1
ATOM 1410 C CA . GLY A 1 179 ? -13.820 14.728 12.715 1.00 94.88 179 GLY A CA 1
ATOM 1411 C C . GLY A 1 179 ? -15.059 14.571 11.829 1.00 94.88 179 GLY A C 1
ATOM 1412 O O . GLY A 1 179 ? -16.127 15.136 12.057 1.00 94.88 179 GLY A O 1
ATOM 1413 N N . LEU A 1 180 ? -14.901 13.775 10.778 1.00 95.81 180 LEU A N 1
ATOM 1414 C CA . LEU A 1 180 ? -15.956 13.373 9.857 1.00 95.81 180 LEU A CA 1
ATOM 1415 C C . LEU A 1 180 ? -16.840 12.291 10.499 1.00 95.81 180 LEU A C 1
ATOM 1417 O O . LEU A 1 180 ? -16.386 11.557 11.379 1.00 95.81 180 LEU A O 1
ATOM 1421 N N . PRO A 1 181 ? -18.082 12.077 10.027 1.00 96.19 181 PRO A N 1
ATOM 1422 C CA . PRO A 1 181 ? -18.946 10.994 10.509 1.00 96.19 181 PRO A CA 1
ATOM 1423 C C . PRO A 1 181 ? -18.486 9.589 10.059 1.00 96.19 181 PRO A C 1
ATOM 1425 O O . PRO A 1 181 ? -19.296 8.664 9.995 1.00 96.19 181 PRO A O 1
ATOM 1428 N N . ILE A 1 182 ? -17.193 9.398 9.798 1.00 96.38 182 ILE A N 1
ATOM 1429 C CA . ILE A 1 182 ? -16.585 8.189 9.242 1.00 96.38 182 ILE A CA 1
ATOM 1430 C C . ILE A 1 182 ? -15.764 7.494 10.342 1.00 96.38 182 ILE A C 1
ATOM 1432 O O . ILE A 1 182 ? -14.874 8.122 10.921 1.00 96.38 182 ILE A O 1
ATOM 1436 N N . PRO A 1 183 ? -16.045 6.223 10.680 1.00 95.25 183 PRO A N 1
ATOM 1437 C CA . PRO A 1 183 ? -15.217 5.449 11.603 1.00 95.25 183 PRO A CA 1
ATOM 1438 C C . PRO A 1 183 ? -13.753 5.364 11.146 1.00 95.25 183 PRO A C 1
ATOM 1440 O O . PRO A 1 183 ? -13.468 5.337 9.951 1.00 95.25 183 PRO A O 1
ATOM 1443 N N . ARG A 1 184 ? -12.812 5.261 12.096 1.00 94.81 184 ARG A N 1
ATOM 1444 C CA . ARG A 1 184 ? -11.368 5.169 11.800 1.00 94.81 184 ARG A CA 1
ATOM 1445 C C . ARG A 1 184 ? -11.018 4.074 10.777 1.00 94.81 184 ARG A C 1
ATOM 1447 O O . ARG A 1 184 ? -10.287 4.415 9.854 1.00 94.81 184 ARG A O 1
ATOM 1454 N N . PRO A 1 185 ? -11.501 2.815 10.884 1.00 95.00 185 PRO A N 1
ATOM 1455 C CA . PRO A 1 185 ? -11.147 1.773 9.912 1.00 95.00 185 PRO A CA 1
ATOM 1456 C C . PRO A 1 185 ? -11.547 2.136 8.477 1.00 95.00 185 PRO A C 1
ATOM 1458 O O . PRO A 1 185 ? -10.768 1.934 7.552 1.00 95.00 185 PRO A O 1
ATOM 1461 N N . ASP A 1 186 ? -12.717 2.755 8.305 1.00 97.00 186 ASP A N 1
ATOM 1462 C CA . ASP A 1 186 ? -13.240 3.146 6.993 1.00 97.00 186 ASP A CA 1
ATOM 1463 C C . ASP A 1 186 ? -12.449 4.317 6.401 1.00 97.00 186 ASP A C 1
ATOM 1465 O O . ASP A 1 186 ? -12.092 4.303 5.222 1.00 97.00 186 ASP A O 1
ATOM 1469 N N . LEU A 1 187 ? -12.130 5.320 7.227 1.00 97.19 187 LEU A N 1
ATOM 1470 C CA . LEU A 1 187 ? -11.306 6.452 6.802 1.00 97.19 187 LEU A CA 1
ATOM 1471 C C . LEU A 1 187 ? -9.891 5.996 6.433 1.00 97.19 187 LEU A C 1
ATOM 1473 O O . LEU A 1 187 ? -9.328 6.445 5.440 1.00 97.19 187 LEU A O 1
ATOM 1477 N N . HIS A 1 188 ? -9.329 5.084 7.220 1.00 96.62 188 HIS A N 1
ATOM 1478 C CA . HIS A 1 188 ? -7.988 4.570 7.002 1.00 96.62 188 HIS A CA 1
ATOM 1479 C C . HIS A 1 188 ? -7.903 3.688 5.746 1.00 96.62 188 HIS A C 1
ATOM 1481 O O . HIS A 1 188 ? -6.954 3.812 4.971 1.00 96.62 188 HIS A O 1
ATOM 1487 N N . PHE A 1 189 ? -8.926 2.869 5.479 1.00 97.50 189 PHE A N 1
ATOM 1488 C CA . PHE A 1 189 ? -9.087 2.194 4.190 1.00 97.50 189 PHE A CA 1
ATOM 1489 C C . PHE A 1 189 ? -9.140 3.200 3.032 1.00 97.50 189 PHE A C 1
ATOM 1491 O O . PHE A 1 189 ? -8.442 3.023 2.033 1.00 97.50 189 PHE A O 1
ATOM 1498 N N . PHE A 1 190 ? -9.929 4.270 3.169 1.00 98.19 190 PHE A N 1
ATOM 1499 C CA . PHE A 1 190 ? -10.046 5.290 2.131 1.00 98.19 190 PHE A CA 1
ATOM 1500 C C . PHE A 1 190 ? -8.708 5.977 1.845 1.00 98.19 190 PHE A C 1
ATOM 1502 O O . PHE A 1 190 ? -8.344 6.096 0.677 1.00 98.19 190 PHE A O 1
ATOM 1509 N N . TYR A 1 191 ? -7.956 6.370 2.878 1.00 97.94 191 TYR A N 1
ATOM 1510 C CA . TYR A 1 191 ? -6.616 6.942 2.717 1.00 97.94 191 TYR A CA 1
ATOM 1511 C C . TYR A 1 191 ? -5.673 5.998 1.967 1.00 97.94 191 TYR A C 1
ATOM 1513 O O . TYR A 1 191 ? -5.111 6.392 0.946 1.00 97.94 191 TYR A O 1
ATOM 1521 N N . ASN A 1 192 ? -5.593 4.733 2.390 1.00 98.19 192 ASN A N 1
ATOM 1522 C CA . ASN A 1 192 ? -4.784 3.728 1.701 1.00 98.19 192 ASN A CA 1
ATOM 1523 C C . ASN A 1 192 ? -5.201 3.557 0.235 1.00 98.19 192 ASN A C 1
ATOM 1525 O O . ASN A 1 192 ? -4.345 3.431 -0.639 1.00 98.19 192 ASN A O 1
ATOM 1529 N N . LEU A 1 193 ? -6.502 3.579 -0.065 1.00 98.44 193 LEU A N 1
ATOM 1530 C CA . LEU A 1 193 ? -6.996 3.473 -1.436 1.00 98.44 193 LEU A CA 1
ATOM 1531 C C . LEU A 1 193 ? -6.550 4.668 -2.285 1.00 98.44 193 LEU A C 1
ATOM 1533 O O . LEU A 1 193 ? -5.975 4.476 -3.360 1.00 98.44 193 LEU A O 1
ATOM 1537 N N . VAL A 1 194 ? -6.810 5.893 -1.817 1.00 98.31 194 VAL A N 1
ATOM 1538 C CA . VAL A 1 194 ? -6.489 7.099 -2.593 1.00 98.31 194 VAL A CA 1
ATOM 1539 C C . VAL A 1 194 ? -4.993 7.332 -2.713 1.00 98.31 194 VAL A C 1
ATOM 1541 O O . VAL A 1 194 ? -4.593 7.963 -3.680 1.00 98.31 194 VAL A O 1
ATOM 1544 N N . GLU A 1 195 ? -4.176 6.808 -1.801 1.00 98.44 195 GLU A N 1
ATOM 1545 C CA . GLU A 1 195 ? -2.715 6.833 -1.892 1.00 98.44 195 GLU A CA 1
ATOM 1546 C C . GLU A 1 195 ? -2.166 5.741 -2.830 1.00 98.44 195 GLU A C 1
ATOM 1548 O O . GLU A 1 195 ? -1.322 6.014 -3.687 1.00 98.44 195 GLU A O 1
ATOM 1553 N N . THR A 1 196 ? -2.677 4.509 -2.732 1.00 98.56 196 THR A N 1
ATOM 1554 C CA . THR A 1 196 ? -2.188 3.365 -3.527 1.00 98.56 196 THR A CA 1
ATOM 1555 C C . THR A 1 196 ? -2.496 3.527 -5.014 1.00 98.56 196 THR A C 1
ATOM 1557 O O . THR A 1 196 ? -1.670 3.189 -5.862 1.00 98.56 196 THR A O 1
ATOM 1560 N N . VAL A 1 197 ? -3.674 4.050 -5.364 1.00 98.62 197 VAL A N 1
ATOM 1561 C CA . VAL A 1 197 ? -4.084 4.231 -6.767 1.00 98.62 197 VAL A CA 1
ATOM 1562 C C . VAL A 1 197 ? -3.096 5.103 -7.567 1.00 98.62 197 VAL A C 1
ATOM 1564 O O . VAL A 1 197 ? -2.572 4.613 -8.570 1.00 98.62 197 VAL A O 1
ATOM 1567 N N . PRO A 1 198 ? -2.783 6.356 -7.176 1.00 98.62 198 PRO A N 1
ATOM 1568 C CA . PRO A 1 198 ? -1.799 7.169 -7.879 1.00 98.62 198 PRO A CA 1
ATOM 1569 C C . PRO A 1 198 ? -0.393 6.569 -7.794 1.00 98.62 198 PRO A C 1
ATOM 1571 O O . PRO A 1 198 ? 0.347 6.676 -8.768 1.00 98.62 198 PRO A O 1
ATOM 1574 N N . LEU A 1 199 ? -0.027 5.877 -6.711 1.00 98.62 199 LEU A N 1
ATOM 1575 C CA . LEU A 1 199 ? 1.261 5.187 -6.619 1.00 98.62 199 LEU A CA 1
ATOM 1576 C C . LEU A 1 199 ? 1.409 4.120 -7.721 1.00 98.62 199 LEU A C 1
ATOM 1578 O O . LEU A 1 199 ? 2.404 4.109 -8.450 1.00 98.62 199 LEU A O 1
ATOM 1582 N N . VAL A 1 200 ? 0.405 3.254 -7.886 1.00 98.56 200 VAL A N 1
ATOM 1583 C CA . VAL A 1 200 ? 0.397 2.192 -8.906 1.00 98.56 200 VAL A CA 1
ATOM 1584 C C . VAL A 1 200 ? 0.328 2.782 -10.315 1.00 98.56 200 VAL A C 1
ATOM 1586 O O . VAL A 1 200 ? 1.102 2.373 -11.184 1.00 98.56 200 VAL A O 1
ATOM 1589 N N . ILE A 1 201 ? -0.533 3.781 -10.547 1.00 98.50 201 ILE A N 1
ATOM 1590 C CA . ILE A 1 201 ? -0.586 4.491 -11.837 1.00 98.50 201 ILE A CA 1
ATOM 1591 C C . ILE A 1 201 ? 0.773 5.131 -12.142 1.00 98.50 201 ILE A C 1
ATOM 1593 O O . ILE A 1 201 ? 1.258 5.045 -13.270 1.00 98.50 201 ILE A O 1
ATOM 1597 N N . GLY A 1 202 ? 1.421 5.724 -11.140 1.00 98.06 202 GLY A N 1
ATOM 1598 C CA . GLY A 1 202 ? 2.744 6.319 -11.259 1.00 98.06 202 GLY A CA 1
ATOM 1599 C C . GLY A 1 202 ? 3.811 5.305 -11.653 1.00 98.06 202 GLY A C 1
ATOM 1600 O O . GLY A 1 202 ? 4.629 5.612 -12.523 1.00 98.06 202 GLY A O 1
ATOM 1601 N N . LEU A 1 203 ? 3.791 4.099 -11.082 1.00 97.50 203 LEU A N 1
ATOM 1602 C CA . LEU A 1 203 ? 4.704 3.026 -11.475 1.00 97.50 203 LEU A CA 1
ATOM 1603 C C . LEU A 1 203 ? 4.474 2.614 -12.934 1.00 97.50 203 LEU A C 1
ATOM 1605 O O . LEU A 1 203 ? 5.427 2.572 -13.710 1.00 97.50 203 LEU A O 1
ATOM 1609 N N . VAL A 1 204 ? 3.222 2.353 -13.322 1.00 96.00 204 VAL A N 1
ATOM 1610 C CA . VAL A 1 204 ? 2.868 1.964 -14.700 1.00 96.00 204 VAL A CA 1
ATOM 1611 C C . VAL A 1 204 ? 3.274 3.050 -15.695 1.00 96.00 204 VAL A C 1
ATOM 1613 O O . VAL A 1 204 ? 3.895 2.760 -16.717 1.00 96.00 204 VAL A O 1
ATOM 1616 N N . TRP A 1 205 ? 3.002 4.314 -15.369 1.00 95.81 205 TRP A N 1
ATOM 1617 C CA . TRP A 1 205 ? 3.421 5.462 -16.168 1.00 95.81 205 TRP A CA 1
ATOM 1618 C C . TRP A 1 205 ? 4.944 5.506 -16.342 1.00 95.81 205 TRP A C 1
ATOM 1620 O O . TRP A 1 205 ? 5.443 5.712 -17.449 1.00 95.81 205 TRP A O 1
ATOM 1630 N N . GLN A 1 206 ? 5.696 5.261 -15.264 1.00 94.50 206 GLN A N 1
ATOM 1631 C CA . GLN A 1 206 ? 7.156 5.266 -15.300 1.00 94.50 206 GLN A CA 1
ATOM 1632 C C . GLN A 1 206 ? 7.720 4.098 -16.122 1.00 94.50 206 GLN A C 1
ATOM 1634 O O . GLN A 1 206 ? 8.728 4.276 -16.809 1.00 94.50 206 GLN A O 1
ATOM 1639 N N . LEU A 1 207 ? 7.069 2.931 -16.077 1.00 91.50 207 LEU A N 1
ATOM 1640 C CA . LEU A 1 207 ? 7.415 1.760 -16.884 1.00 91.50 207 LEU A CA 1
ATOM 1641 C C . LEU A 1 207 ? 7.180 2.008 -18.377 1.00 91.50 207 LEU A C 1
ATOM 1643 O O . LEU A 1 207 ? 8.081 1.758 -19.175 1.00 91.50 207 LEU A O 1
ATOM 1647 N N . HIS A 1 208 ? 6.015 2.546 -18.753 1.00 89.25 208 HIS A N 1
ATOM 1648 C CA . HIS A 1 208 ? 5.723 2.897 -20.148 1.00 89.25 208 HIS A CA 1
ATOM 1649 C C . HIS A 1 208 ? 6.714 3.923 -20.689 1.00 89.25 208 HIS A C 1
ATOM 1651 O O . HIS A 1 208 ? 7.263 3.744 -21.770 1.00 89.25 208 HIS A O 1
ATOM 1657 N N . ARG A 1 209 ? 7.028 4.955 -19.903 1.00 88.38 209 ARG A N 1
ATOM 1658 C CA . ARG A 1 209 ? 7.991 5.964 -20.336 1.00 88.38 209 ARG A CA 1
ATOM 1659 C C . ARG A 1 209 ? 9.394 5.382 -20.545 1.00 88.38 209 ARG A C 1
ATOM 1661 O O . ARG A 1 209 ? 10.039 5.712 -21.534 1.00 88.38 209 ARG A O 1
ATOM 1668 N N . ALA A 1 210 ? 9.862 4.530 -19.631 1.00 84.44 210 ALA A N 1
ATOM 1669 C CA . ALA A 1 210 ? 11.161 3.871 -19.779 1.00 84.44 210 ALA A CA 1
ATOM 1670 C C . ALA A 1 210 ? 11.204 2.978 -21.032 1.00 84.44 210 ALA A C 1
ATOM 1672 O O . ALA A 1 210 ? 12.227 2.907 -21.708 1.00 84.44 210 ALA A O 1
ATOM 1673 N N . TYR A 1 211 ? 10.083 2.329 -21.352 1.00 81.81 211 TYR A N 1
ATOM 1674 C CA . TYR A 1 211 ? 9.935 1.533 -22.563 1.00 81.81 211 TYR A CA 1
ATOM 1675 C C . TYR A 1 211 ? 9.995 2.380 -23.843 1.00 81.81 211 TYR A C 1
ATOM 1677 O O . TYR A 1 211 ? 10.727 2.038 -24.774 1.00 81.81 211 TYR A O 1
ATOM 1685 N N . ASP A 1 212 ? 9.266 3.495 -23.878 1.00 83.25 212 ASP A N 1
ATOM 1686 C CA . ASP A 1 212 ? 9.213 4.381 -25.042 1.00 83.25 212 ASP A CA 1
ATOM 1687 C C . ASP A 1 212 ? 10.570 5.042 -25.323 1.00 83.25 212 ASP A C 1
ATOM 1689 O O . ASP A 1 212 ? 10.995 5.100 -26.477 1.00 83.25 212 ASP A O 1
ATOM 1693 N N . GLU A 1 213 ? 11.280 5.493 -24.281 1.00 81.00 213 GLU A N 1
ATOM 1694 C CA . GLU A 1 213 ? 12.633 6.058 -24.402 1.00 81.00 213 GLU A CA 1
ATOM 1695 C C . GLU A 1 213 ? 13.601 5.049 -25.040 1.00 81.00 213 GLU A C 1
ATOM 1697 O O . GLU A 1 213 ? 14.276 5.378 -26.015 1.00 81.00 213 GLU A O 1
ATOM 1702 N N . GLN A 1 214 ? 13.599 3.799 -24.570 1.00 73.69 214 GLN A N 1
ATOM 1703 C CA . GLN A 1 214 ? 14.445 2.745 -25.135 1.00 73.69 214 GLN A CA 1
ATOM 1704 C C . GLN A 1 214 ? 14.091 2.443 -26.599 1.00 73.69 214 GLN A C 1
ATOM 1706 O O . GLN A 1 214 ? 14.971 2.314 -27.451 1.00 73.69 214 GLN A O 1
ATOM 1711 N N . ARG A 1 215 ? 12.795 2.347 -26.919 1.00 74.56 215 ARG A N 1
ATOM 1712 C CA . ARG A 1 215 ? 12.332 2.071 -28.285 1.00 74.56 215 ARG A CA 1
ATOM 1713 C C . ARG A 1 215 ? 12.758 3.170 -29.264 1.00 74.56 215 ARG A C 1
ATOM 1715 O O . ARG A 1 215 ? 13.071 2.878 -30.420 1.00 74.56 215 ARG A O 1
ATOM 1722 N N . LEU A 1 216 ? 12.754 4.425 -28.819 1.00 73.88 216 LEU A N 1
ATOM 1723 C CA . LEU A 1 216 ? 13.234 5.554 -29.614 1.00 73.88 216 LEU A CA 1
ATOM 1724 C C . LEU A 1 216 ? 14.746 5.464 -29.856 1.00 73.88 216 LEU A C 1
ATOM 1726 O O . LEU A 1 216 ? 15.176 5.661 -30.991 1.00 73.88 216 LEU A O 1
ATOM 1730 N N . GLU A 1 217 ? 15.541 5.119 -28.842 1.00 75.31 217 GLU A N 1
ATOM 1731 C CA . GLU A 1 217 ? 16.990 4.923 -29.002 1.00 75.31 217 GLU A CA 1
ATOM 1732 C C . GLU A 1 217 ? 17.316 3.816 -30.016 1.00 75.31 217 GLU A C 1
ATOM 1734 O O . GLU A 1 217 ? 18.153 4.021 -30.897 1.00 75.31 217 GLU A O 1
ATOM 1739 N N . GLU A 1 218 ? 16.609 2.682 -29.962 1.00 76.69 218 GLU A N 1
ATOM 1740 C CA . GLU A 1 218 ? 16.774 1.578 -30.921 1.00 76.69 218 GLU A CA 1
ATOM 1741 C C . GLU A 1 218 ? 16.450 1.998 -32.366 1.00 76.69 218 GLU A C 1
ATOM 1743 O O . GLU A 1 218 ? 17.133 1.584 -33.305 1.00 76.69 218 GLU A O 1
ATOM 1748 N N . PHE A 1 219 ? 15.425 2.836 -32.558 1.00 75.56 219 PHE A N 1
ATOM 1749 C CA . PHE A 1 219 ? 15.042 3.339 -33.880 1.00 75.56 219 PHE A CA 1
ATOM 1750 C C . PHE A 1 219 ? 16.041 4.366 -34.433 1.00 75.56 219 PHE A C 1
ATOM 1752 O O . PHE A 1 219 ? 16.349 4.346 -35.625 1.00 75.56 219 PHE A O 1
ATOM 1759 N N . VAL A 1 220 ? 16.543 5.269 -33.584 1.00 80.69 220 VAL A N 1
ATOM 1760 C CA . VAL A 1 220 ? 17.436 6.366 -33.995 1.00 80.69 220 VAL A CA 1
ATOM 1761 C C . VAL A 1 220 ? 18.889 5.895 -34.149 1.00 80.69 220 VAL A C 1
ATOM 1763 O O . VAL A 1 220 ? 19.602 6.384 -35.030 1.00 80.69 220 VAL A O 1
ATOM 1766 N N . HIS A 1 221 ? 19.338 4.924 -33.347 1.00 79.75 221 HIS A N 1
ATOM 1767 C CA . HIS A 1 221 ? 20.728 4.452 -33.318 1.00 79.75 221 HIS A CA 1
ATOM 1768 C C . HIS A 1 221 ? 20.863 2.919 -33.450 1.00 79.75 221 HIS A C 1
ATOM 1770 O O . HIS A 1 221 ? 21.460 2.268 -32.588 1.00 79.75 221 HIS A O 1
ATOM 1776 N N . PRO A 1 222 ? 20.399 2.310 -34.561 1.00 69.75 222 PRO A N 1
ATOM 1777 C CA . PRO A 1 222 ? 20.330 0.852 -34.700 1.00 69.75 222 PRO A CA 1
ATOM 1778 C C . PRO A 1 222 ? 21.698 0.143 -34.691 1.00 69.75 222 PRO A C 1
ATOM 1780 O O . PRO A 1 222 ? 21.775 -1.035 -34.358 1.00 69.75 222 PRO A O 1
ATOM 1783 N N . SER A 1 223 ? 22.790 0.836 -35.033 1.00 69.81 223 SER A N 1
ATOM 1784 C CA . SER A 1 223 ? 24.152 0.273 -35.060 1.00 69.81 223 SER A CA 1
ATOM 1785 C C . SER A 1 223 ? 24.896 0.330 -33.718 1.00 69.81 223 SER A C 1
ATOM 1787 O O . SER A 1 223 ? 25.964 -0.268 -33.600 1.00 69.81 223 SER A O 1
ATOM 1789 N N . GLN A 1 224 ? 24.365 1.045 -32.720 1.00 60.94 224 GLN A N 1
ATOM 1790 C CA . GLN A 1 224 ? 24.983 1.229 -31.396 1.00 60.94 224 GLN A CA 1
ATOM 1791 C C . GLN A 1 224 ? 24.416 0.270 -30.336 1.00 60.94 224 GLN A C 1
ATOM 1793 O O . GLN A 1 224 ? 24.944 0.200 -29.230 1.00 60.94 224 GLN A O 1
ATOM 1798 N N . VAL A 1 225 ? 23.370 -0.498 -30.667 1.00 58.22 225 VAL A N 1
ATOM 1799 C CA . VAL A 1 225 ? 22.804 -1.532 -29.790 1.00 58.22 225 VAL A CA 1
ATOM 1800 C C . VAL A 1 225 ? 23.695 -2.773 -29.863 1.00 58.22 225 VAL A C 1
ATOM 1802 O O . VAL A 1 225 ? 23.383 -3.766 -30.520 1.00 58.22 225 VAL A O 1
ATOM 1805 N N . THR A 1 226 ? 24.866 -2.703 -29.236 1.00 47.97 226 THR A N 1
ATOM 1806 C CA . THR A 1 226 ? 25.725 -3.871 -29.055 1.00 47.97 226 THR A CA 1
ATOM 1807 C C . THR A 1 226 ? 25.075 -4.797 -28.033 1.00 47.97 226 THR A C 1
ATOM 1809 O O . THR A 1 226 ? 24.928 -4.479 -26.855 1.00 47.97 226 THR A O 1
ATOM 1812 N N . THR A 1 227 ? 24.639 -5.959 -28.514 1.00 49.06 227 THR A N 1
ATOM 1813 C CA . THR A 1 227 ? 24.234 -7.092 -27.682 1.00 49.06 227 THR A CA 1
ATOM 1814 C C . THR A 1 227 ? 25.370 -7.465 -26.725 1.00 49.06 227 THR A C 1
ATOM 1816 O O . THR A 1 227 ? 26.462 -7.752 -27.223 1.00 49.06 227 THR A O 1
ATOM 1819 N N . PRO A 1 228 ? 25.150 -7.497 -25.399 1.00 45.09 228 PRO A N 1
ATOM 1820 C CA . PRO A 1 228 ? 25.993 -8.283 -24.508 1.00 45.09 228 PRO A CA 1
ATOM 1821 C C . PRO A 1 228 ? 25.728 -9.785 -24.678 1.00 45.09 228 PRO A C 1
ATOM 1823 O O . PRO A 1 228 ? 24.559 -10.167 -24.941 1.00 45.09 228 PRO A O 1
#

Radius of gyration: 20.8 Å; chains: 1; bounding box: 47×49×62 Å

Secondary structure (DSSP, 8-state):
----SS---PPPHHHHHHHHHHHHHHHHHHHHTT--HHHHHHHHHGGGHHHHHHHHHHHHHHHHHHHHHHHHHHHHHHHHHHHHHHHHHHHTS---GGG-S-SSGGG-SHHHHHHHHHHHHHHHHHHTTTSTT-HHHHHHHHHHHHHHHHHHHHHHHHHHH---S---SSSTTBTTTB--SS-HHHHHHHHHHHHHHHHHHHHHHHHHHHHHHHHHHHHH-TTT----

pLDDT: mean 91.11, std 13.02, range [36.19, 98.81]

Sequence (228 aa):
MSSRLVAIRSAAPQVVGVTALTSGASLAVAIIQHWPLWGLGFAAVMPWIPLFVAETAWMYRHYRYLALFYVLAVTQTGHLFEHVAQVTQIHVFHLAGASARGIFGTLDLEWVHFIWNSWVLLAVLLLLPRFRINPWLWATLGLSVWHEIEHLVVFFVYLTTGKSGTPGLLARGGLIGGGLPIPRPDLHFFYNLVETVPLVIGLVWQLHRAYDEQRLEEFVHPSQVTTP